Protein AF-A0A2W2LPY0-F1 (afdb_monomer_lite)

Secondary structure (DSSP, 8-state):
------------PPPP----PPPPPPPPPPPP-------------------S----TT-S-TTT---SHHHHHHHHHHHHHHHTS----GGGSPTT-HHHHHHHHHHHHHHHHHHHHHHHHHHS-TTSTT--TT--EE-TT-EESS---TT-EEESSEEE-TT-EE-SEEE-TT-EEES-EEE-TT-EE-SEEE-TT-EEES-EEE-TT-EE-SS-EE-TT-EEESSEEE-TT-EESPPBTSS-TT-SSPPTTEE--GGGSPPP-

Radius of gyration: 28.49 Å; chains: 1; bounding box: 104×45×64 Å

pLDDT: mean 78.15, std 23.44, range [29.95, 97.94]

Sequence (265 aa):
MGGSAGCVHSAGAPRAQGARRLPRRAVGTIPAGAGVHRQSQFETDADEDRGPGAQDPWAEGLADDAPTRVLRQTCIDVLCAYLRLPCTAEADLPAGGTEARHAYLALREVRHTVVRLIRDHLRLPSEHPHSWQGHDFYFTGATFDGGVFSGAVFSGGSVSFASARFSGRVPFNSARFSGSYVDFSSALIDGTVSFDHAEFSGSTVSFDRTKFSGDAVSFGGAEFGGGTVDLRRASGVAPSGLVPLSGPPLPTGLLLPPEWHPTAS

Structure (mmCIF, N/CA/C/O backbone):
data_AF-A0A2W2LPY0-F1
#
_entry.id   AF-A0A2W2LPY0-F1
#
loop_
_atom_site.group_PDB
_atom_site.id
_atom_site.type_symbol
_atom_site.label_atom_id
_atom_site.label_alt_id
_atom_site.label_comp_id
_atom_site.label_asym_id
_atom_site.label_entity_id
_atom_site.label_seq_id
_atom_site.pdbx_PDB_ins_code
_atom_site.Cartn_x
_atom_site.Cartn_y
_atom_site.Cartn_z
_atom_site.occupancy
_atom_site.B_iso_or_equiv
_atom_site.auth_seq_id
_atom_site.auth_comp_id
_atom_site.auth_asym_id
_atom_site.auth_atom_id
_atom_site.pdbx_PDB_model_num
ATOM 1 N N . MET A 1 1 ? -49.082 -17.117 -37.223 1.00 37.72 1 MET A N 1
ATOM 2 C CA . MET A 1 1 ? -49.141 -16.702 -38.643 1.00 37.72 1 MET A CA 1
ATOM 3 C C . MET A 1 1 ? -48.351 -15.403 -38.750 1.00 37.72 1 MET A C 1
ATOM 5 O O . MET A 1 1 ? -48.707 -14.486 -38.032 1.00 37.72 1 MET A O 1
ATOM 9 N N . GLY A 1 2 ? -47.117 -15.456 -39.273 1.00 35.72 2 GLY A N 1
ATOM 10 C CA . GLY A 1 2 ? -46.677 -14.706 -40.473 1.00 35.72 2 GLY A CA 1
ATOM 11 C C . GLY A 1 2 ? -46.502 -13.205 -40.178 1.00 35.72 2 GLY A C 1
ATOM 12 O O . GLY A 1 2 ? -47.465 -12.571 -39.791 1.00 35.72 2 GLY A O 1
ATOM 13 N N . GLY A 1 3 ? -45.340 -12.554 -40.244 1.00 35.91 3 GLY A N 1
ATOM 14 C CA . GLY A 1 3 ? -44.226 -12.670 -41.184 1.00 35.91 3 GLY A CA 1
ATOM 15 C C . GLY A 1 3 ? -44.140 -11.375 -42.019 1.00 35.91 3 GLY A C 1
ATOM 16 O O . GLY A 1 3 ? -45.152 -10.974 -42.581 1.00 35.91 3 GLY A O 1
ATOM 17 N N . SER A 1 4 ? -42.927 -10.805 -42.142 1.00 37.94 4 SER A N 1
ATOM 18 C CA . SER A 1 4 ? -42.482 -9.711 -43.051 1.00 37.94 4 SER A CA 1
ATOM 19 C C . SER A 1 4 ? -42.584 -8.266 -42.509 1.00 37.94 4 SER A C 1
ATOM 21 O O . SER A 1 4 ? -43.672 -7.796 -42.207 1.00 37.94 4 SER A O 1
ATOM 23 N N . ALA A 1 5 ? -41.454 -7.627 -42.155 1.00 40.81 5 ALA A N 1
ATOM 24 C CA . ALA A 1 5 ? -40.567 -6.756 -42.972 1.00 40.81 5 ALA A CA 1
ATOM 25 C C . ALA A 1 5 ? -41.065 -5.296 -42.992 1.00 40.81 5 ALA A C 1
ATOM 27 O O . ALA A 1 5 ? -42.249 -5.061 -43.153 1.00 40.81 5 ALA A O 1
ATOM 28 N N . GLY A 1 6 ? -40.281 -4.233 -42.842 1.00 33.31 6 GLY A N 1
ATOM 29 C CA . GLY A 1 6 ? -38.850 -3.976 -42.712 1.00 33.31 6 GLY A CA 1
ATOM 30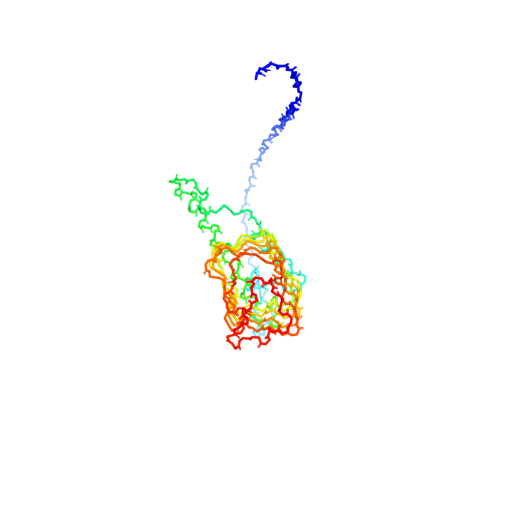 C C . GLY A 1 6 ? -38.691 -2.444 -42.742 1.00 33.31 6 GLY A C 1
ATOM 31 O O . GLY A 1 6 ? -39.588 -1.764 -43.227 1.00 33.31 6 GLY A O 1
ATOM 32 N N . CYS A 1 7 ? -37.597 -1.894 -42.213 1.00 35.59 7 CYS A N 1
ATOM 33 C CA . CYS A 1 7 ? -37.001 -0.645 -42.704 1.00 35.59 7 CYS A CA 1
ATOM 34 C C . CYS A 1 7 ? -35.662 -0.399 -42.002 1.00 35.59 7 CYS A C 1
ATOM 36 O O . CYS A 1 7 ? -35.579 -0.177 -40.798 1.00 35.59 7 CYS A O 1
ATOM 38 N N . VAL A 1 8 ? -34.617 -0.478 -42.815 1.00 38.50 8 VAL A N 1
ATOM 39 C CA . VAL A 1 8 ? -33.220 -0.160 -42.538 1.00 38.50 8 VAL A CA 1
ATOM 40 C C . VAL A 1 8 ? -33.018 1.355 -42.538 1.00 38.50 8 VAL A C 1
ATOM 42 O O . VAL A 1 8 ? -33.552 2.025 -43.413 1.00 38.50 8 VAL A O 1
ATOM 45 N N . HIS A 1 9 ? -32.204 1.888 -41.626 1.00 36.44 9 HIS A N 1
ATOM 46 C CA . HIS A 1 9 ? -31.456 3.128 -41.859 1.00 36.44 9 HIS A CA 1
ATOM 47 C C . HIS A 1 9 ? -30.051 2.987 -41.272 1.00 36.44 9 HIS A C 1
ATOM 49 O O . HIS A 1 9 ? -29.847 2.927 -40.063 1.00 36.44 9 HIS A O 1
ATOM 55 N N . SER A 1 10 ? -29.087 2.903 -42.185 1.00 38.28 10 SER A N 1
ATOM 56 C CA . SER A 1 10 ? -27.654 3.007 -41.952 1.00 38.28 10 SER A CA 1
ATOM 57 C C . SER A 1 10 ? -27.217 4.473 -41.951 1.00 38.28 10 SER A C 1
ATOM 59 O O . SER A 1 10 ? -27.524 5.191 -42.900 1.00 38.28 10 SER A O 1
ATOM 61 N N . ALA A 1 11 ? -26.427 4.884 -40.965 1.00 37.72 11 ALA A N 1
ATOM 62 C CA . ALA A 1 11 ? -25.472 5.997 -41.028 1.00 37.72 11 ALA A CA 1
ATOM 63 C C . ALA A 1 11 ? -24.641 5.920 -39.737 1.00 37.72 11 ALA A C 1
ATOM 65 O O . ALA A 1 11 ? -25.210 5.756 -38.669 1.00 37.72 11 ALA A O 1
ATOM 66 N N . GLY A 1 12 ? -23.319 5.984 -39.679 1.00 32.84 12 GLY A N 1
ATOM 67 C CA . GLY A 1 12 ? -22.256 6.247 -40.636 1.00 32.84 12 GLY A CA 1
ATOM 68 C C . GLY A 1 12 ? -21.034 6.552 -39.762 1.00 32.84 12 GLY A C 1
ATOM 69 O O . GLY A 1 12 ? -21.076 7.479 -38.959 1.00 32.84 12 GLY A O 1
ATOM 70 N N . ALA A 1 13 ? -19.985 5.731 -39.828 1.00 41.00 13 ALA A N 1
ATOM 71 C CA . ALA A 1 13 ? -18.772 5.929 -39.035 1.00 41.00 13 ALA A CA 1
ATOM 72 C C . ALA A 1 13 ? -17.952 7.117 -39.582 1.00 41.00 13 ALA A C 1
ATOM 74 O O . ALA A 1 13 ? -17.734 7.180 -40.798 1.00 41.00 13 ALA A O 1
ATOM 75 N N . PRO A 1 14 ? -17.452 8.044 -38.744 1.00 41.97 14 PRO A N 1
ATOM 76 C CA . PRO A 1 14 ? -16.565 9.093 -39.222 1.00 41.97 14 PRO A CA 1
ATOM 77 C C . PRO A 1 14 ? -15.140 8.564 -39.446 1.00 41.97 14 PRO A C 1
ATOM 79 O O . PRO A 1 14 ? -14.507 7.971 -38.575 1.00 41.97 14 PRO A O 1
ATOM 82 N N . ARG A 1 15 ? -14.657 8.803 -40.669 1.00 37.41 15 ARG A N 1
ATOM 83 C CA . ARG A 1 15 ? -13.314 8.514 -41.183 1.00 37.41 15 ARG A CA 1
ATOM 84 C C . ARG A 1 15 ? -12.222 9.265 -40.413 1.00 37.41 15 ARG A C 1
ATOM 86 O O . ARG A 1 15 ? -12.305 10.478 -40.237 1.00 37.41 15 ARG A O 1
ATOM 93 N N . ALA A 1 16 ? -11.149 8.544 -40.093 1.00 39.41 16 ALA A N 1
ATOM 94 C CA . ALA A 1 16 ? -9.870 9.085 -39.651 1.00 39.41 16 ALA A CA 1
ATOM 95 C C . ALA A 1 16 ? -9.240 9.979 -40.738 1.00 39.41 16 ALA A C 1
ATOM 97 O O . ALA A 1 16 ? -9.087 9.562 -41.888 1.00 39.41 16 ALA A O 1
ATOM 98 N N . GLN A 1 17 ? -8.861 11.204 -40.368 1.00 39.66 17 GLN A N 1
ATOM 99 C CA . GLN A 1 17 ? -8.135 12.138 -41.226 1.00 39.66 17 GLN A CA 1
ATOM 100 C C . GLN A 1 17 ? -6.686 12.301 -40.748 1.00 39.66 17 GLN A C 1
ATOM 102 O O . GLN A 1 17 ? -6.435 12.699 -39.617 1.00 39.66 17 GLN A O 1
ATOM 107 N N . GLY A 1 18 ? -5.749 12.062 -41.671 1.00 35.97 18 GLY A N 1
ATOM 108 C CA . GLY A 1 18 ? -4.576 12.919 -41.865 1.00 35.97 18 GLY A CA 1
ATOM 109 C C . GLY A 1 18 ? -3.379 12.747 -40.928 1.00 35.97 18 GLY A C 1
ATOM 110 O O . GLY A 1 18 ? -3.079 13.639 -40.141 1.00 35.97 18 GLY A O 1
ATOM 111 N N . ALA A 1 19 ? -2.585 11.691 -41.126 1.00 38.16 19 ALA A N 1
ATOM 112 C CA . ALA A 1 19 ? -1.194 11.667 -40.674 1.00 38.16 19 ALA A CA 1
ATOM 113 C C . ALA A 1 19 ? -0.368 12.710 -41.459 1.00 38.16 19 ALA A C 1
ATOM 115 O O . ALA A 1 19 ? -0.025 12.507 -42.628 1.00 38.16 19 ALA A O 1
ATOM 116 N N . ARG A 1 20 ? -0.050 13.847 -40.828 1.00 38.56 20 ARG A N 1
ATOM 117 C CA . ARG A 1 20 ? 0.898 14.836 -41.364 1.00 38.56 20 ARG A CA 1
ATOM 118 C C . ARG A 1 20 ? 2.330 14.348 -41.134 1.00 38.56 20 ARG A C 1
ATOM 120 O O . ARG A 1 20 ? 2.783 14.229 -40.001 1.00 38.56 20 ARG A O 1
ATOM 127 N N . ARG A 1 21 ? 3.042 14.076 -42.231 1.00 41.34 21 ARG A N 1
ATOM 128 C CA . ARG A 1 21 ? 4.485 13.794 -42.257 1.00 41.34 21 ARG A CA 1
ATOM 129 C C . ARG A 1 21 ? 5.273 15.032 -41.811 1.00 41.34 21 ARG A C 1
ATOM 131 O O . ARG A 1 21 ? 5.099 16.105 -42.383 1.00 41.34 21 ARG A O 1
ATOM 138 N N . LEU A 1 22 ? 6.158 14.864 -40.829 1.00 44.72 22 LEU A N 1
ATOM 139 C CA . LEU A 1 22 ? 7.153 15.865 -40.434 1.00 44.72 22 LEU A CA 1
ATOM 140 C C . LEU A 1 22 ? 8.326 15.872 -41.438 1.00 44.72 22 LEU A C 1
ATOM 142 O O . LEU A 1 22 ? 8.775 14.795 -41.844 1.00 44.72 22 LEU A O 1
ATOM 146 N N . PRO A 1 23 ? 8.855 17.041 -41.842 1.00 40.88 23 PRO A N 1
ATOM 147 C CA . PRO A 1 23 ? 10.049 17.110 -42.675 1.00 40.88 23 PRO A CA 1
ATOM 148 C C . PRO A 1 23 ? 11.320 16.822 -41.858 1.00 40.88 23 PRO A C 1
ATOM 150 O O . PRO A 1 23 ? 11.569 17.431 -40.819 1.00 40.88 23 PRO A O 1
ATOM 153 N N . ARG A 1 24 ? 12.147 15.901 -42.369 1.00 39.97 24 ARG A N 1
ATOM 154 C CA . ARG A 1 24 ? 13.515 15.635 -41.899 1.00 39.97 24 ARG A CA 1
ATOM 155 C C . ARG A 1 24 ? 14.375 16.887 -42.097 1.00 39.97 24 ARG A C 1
ATOM 157 O O . ARG A 1 24 ? 14.539 17.330 -43.232 1.00 39.97 24 ARG A O 1
ATOM 164 N N . ARG A 1 25 ? 14.946 17.432 -41.019 1.00 34.84 25 ARG A N 1
ATOM 165 C CA . ARG A 1 25 ? 16.002 18.454 -41.093 1.00 34.84 25 ARG A CA 1
ATOM 166 C C . ARG A 1 25 ? 17.379 17.820 -40.898 1.00 34.84 25 ARG A C 1
ATOM 168 O O . ARG A 1 25 ? 17.533 16.860 -40.152 1.00 34.84 25 ARG A O 1
ATOM 175 N N . ALA A 1 26 ? 18.319 18.350 -41.671 1.00 36.62 26 ALA A N 1
ATOM 176 C CA . ALA A 1 26 ? 19.632 17.816 -41.984 1.00 36.62 26 ALA A CA 1
ATOM 177 C C . ALA A 1 26 ? 20.583 17.701 -40.782 1.00 36.62 26 ALA A C 1
ATOM 179 O O . ALA A 1 26 ? 20.599 18.551 -39.895 1.00 36.62 26 ALA A O 1
ATOM 180 N N . VAL A 1 27 ? 21.409 16.654 -40.827 1.00 38.06 27 VAL A N 1
ATOM 181 C CA . VAL A 1 27 ? 22.596 16.452 -39.992 1.00 38.06 27 VAL A CA 1
ATOM 182 C C . VAL A 1 27 ? 23.637 17.502 -40.387 1.00 38.06 27 VAL A C 1
ATOM 184 O O . VAL A 1 27 ? 24.077 17.533 -41.535 1.00 38.06 27 VAL A O 1
ATOM 187 N N . GLY A 1 28 ? 23.99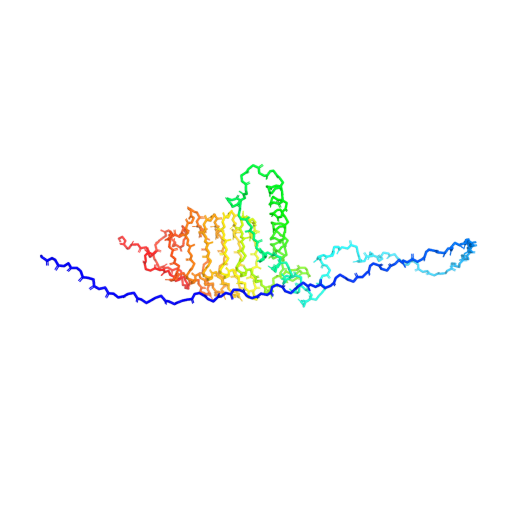0 18.387 -39.455 1.00 34.91 28 GLY A N 1
ATOM 188 C CA . GLY A 1 28 ? 25.082 19.344 -39.613 1.00 34.91 28 GLY A CA 1
ATOM 189 C C . GLY A 1 28 ? 26.420 18.696 -39.267 1.00 34.91 28 GLY A C 1
ATOM 190 O O . GLY A 1 28 ? 26.605 18.200 -38.159 1.00 34.91 28 GLY A O 1
ATOM 191 N N . THR A 1 29 ? 27.339 18.694 -40.226 1.00 37.00 29 THR A N 1
ATOM 192 C CA . THR A 1 29 ? 28.728 18.247 -40.085 1.00 37.00 29 THR A CA 1
ATOM 193 C C . THR A 1 29 ? 29.525 19.249 -39.239 1.00 37.00 29 THR A C 1
ATOM 195 O O . THR A 1 29 ? 29.566 20.431 -39.572 1.00 37.00 29 THR A O 1
ATOM 198 N N . ILE A 1 30 ? 30.175 18.784 -38.167 1.00 38.25 30 ILE A N 1
ATOM 199 C CA . ILE A 1 30 ? 31.134 19.565 -37.365 1.00 38.25 30 ILE A CA 1
ATOM 200 C C . ILE A 1 30 ? 32.533 19.398 -37.982 1.00 38.25 30 ILE A C 1
ATOM 202 O O . ILE A 1 30 ? 32.956 18.255 -38.168 1.00 38.25 30 ILE A O 1
ATOM 206 N N . PRO A 1 31 ? 33.276 20.474 -38.301 1.00 37.75 31 PRO A N 1
ATOM 207 C CA . PRO A 1 31 ? 34.659 20.346 -38.738 1.00 37.75 31 PRO A CA 1
ATOM 208 C C . PRO A 1 31 ? 35.603 20.150 -37.542 1.00 37.75 31 PRO A C 1
ATOM 210 O O . PRO A 1 31 ? 35.541 20.872 -36.548 1.00 37.75 31 PRO A O 1
ATOM 213 N N . ALA A 1 32 ? 36.493 19.167 -37.671 1.00 34.06 32 ALA A N 1
ATOM 214 C CA . ALA A 1 32 ? 37.620 18.922 -36.781 1.00 34.06 32 ALA A CA 1
ATOM 215 C C . ALA A 1 32 ? 38.801 19.836 -37.147 1.00 34.06 32 ALA A C 1
ATOM 217 O O . ALA A 1 32 ? 39.115 19.994 -38.328 1.00 34.06 32 ALA A O 1
ATOM 218 N N . GLY A 1 33 ? 39.493 20.381 -36.146 1.00 34.88 33 GLY A N 1
ATOM 219 C CA . GLY A 1 33 ? 40.736 21.121 -36.352 1.00 34.88 33 GLY A CA 1
ATOM 220 C C . GLY A 1 33 ? 41.547 21.296 -35.068 1.00 34.88 33 GLY A C 1
ATOM 221 O O . GLY A 1 33 ? 41.090 21.989 -34.172 1.00 34.88 33 GLY A O 1
ATOM 222 N N . ALA A 1 34 ? 42.728 20.655 -35.056 1.00 33.16 34 ALA A N 1
ATOM 223 C CA . ALA A 1 34 ? 43.996 20.985 -34.374 1.00 33.16 34 ALA A CA 1
ATOM 224 C C . ALA A 1 34 ? 43.944 21.381 -32.875 1.00 33.16 34 ALA A C 1
ATOM 226 O O . ALA A 1 34 ? 43.331 22.365 -32.503 1.00 33.16 34 ALA A O 1
ATOM 227 N N . GLY A 1 35 ? 44.582 20.695 -31.921 1.00 32.53 35 GLY A N 1
ATOM 228 C CA . GLY A 1 35 ? 45.929 20.124 -31.934 1.00 32.53 35 GLY A CA 1
ATOM 229 C C . GLY A 1 35 ? 46.959 21.186 -31.523 1.00 32.53 35 GLY A C 1
ATOM 230 O O . GLY A 1 35 ? 47.163 22.104 -32.305 1.00 32.53 35 GLY A O 1
ATOM 231 N N . VAL A 1 36 ? 47.587 21.041 -30.338 1.00 33.16 36 VAL A N 1
ATOM 232 C CA . VAL A 1 36 ? 49.029 21.273 -30.024 1.00 33.16 36 VAL A CA 1
ATOM 233 C C . VAL A 1 36 ? 49.281 21.514 -28.515 1.00 33.16 36 VAL A C 1
ATOM 235 O O . VAL A 1 36 ? 48.725 22.421 -27.913 1.00 33.16 36 VAL A O 1
ATOM 238 N N . HIS A 1 37 ? 50.148 20.647 -27.960 1.00 33.06 37 HIS A N 1
ATOM 239 C CA . HIS A 1 37 ? 51.154 20.795 -26.882 1.00 33.06 37 HIS A CA 1
ATOM 240 C C . HIS A 1 37 ? 50.849 21.657 -25.639 1.00 33.06 37 HIS A C 1
ATOM 242 O O . HIS A 1 37 ? 50.705 22.866 -25.711 1.00 33.06 37 HIS A O 1
ATOM 248 N N . ARG A 1 38 ? 50.754 21.048 -24.444 1.00 36.56 38 ARG A N 1
ATOM 249 C CA . ARG A 1 38 ? 51.863 20.715 -23.509 1.00 36.56 38 ARG A CA 1
ATOM 250 C C . ARG A 1 38 ? 52.727 21.929 -23.144 1.00 36.56 38 ARG A C 1
ATOM 252 O O . ARG A 1 38 ? 53.665 22.221 -23.874 1.00 36.56 38 ARG A O 1
ATOM 259 N N . GLN A 1 39 ? 52.553 22.436 -21.924 1.00 33.53 39 GLN A N 1
ATOM 260 C CA . GLN A 1 39 ? 53.671 22.654 -21.003 1.00 33.53 39 GLN A CA 1
ATOM 261 C C . GLN A 1 39 ? 53.194 22.665 -19.547 1.00 33.53 39 GLN A C 1
ATOM 263 O O . GLN A 1 39 ? 52.267 23.365 -19.164 1.00 33.53 39 GLN A O 1
ATOM 268 N N . SER A 1 40 ? 53.841 21.796 -18.780 1.00 36.62 40 SER A N 1
ATOM 269 C CA . SER A 1 40 ? 53.844 21.698 -17.332 1.00 36.62 40 SER A CA 1
ATOM 270 C C . SER A 1 40 ? 54.552 22.903 -16.721 1.00 36.62 40 SER A C 1
ATOM 272 O O . SER A 1 40 ? 55.717 23.137 -17.050 1.00 36.62 40 SER A O 1
ATOM 274 N N . GLN A 1 41 ? 53.913 23.576 -15.772 1.00 40.31 41 GLN A N 1
ATOM 275 C CA . GLN A 1 41 ? 54.613 24.338 -14.746 1.00 40.31 41 GLN A CA 1
ATOM 276 C C . GLN A 1 41 ? 54.146 23.828 -13.386 1.00 40.31 41 GLN A C 1
ATOM 278 O O . GLN A 1 41 ? 52.985 23.948 -13.008 1.00 40.31 41 GLN A O 1
ATOM 283 N N . PHE A 1 42 ? 55.079 23.138 -12.735 1.00 33.47 42 PHE A N 1
ATOM 284 C CA . PHE A 1 42 ? 55.108 22.919 -11.302 1.00 33.47 42 PHE A CA 1
ATOM 285 C C . PHE A 1 42 ? 55.408 24.268 -10.652 1.00 33.47 42 PHE A C 1
ATOM 287 O O . PHE A 1 42 ? 56.508 24.778 -10.843 1.00 33.47 42 PHE A O 1
ATOM 294 N N . GLU A 1 43 ? 54.478 24.791 -9.866 1.00 36.19 43 GLU A N 1
ATOM 295 C CA . GLU A 1 43 ? 54.785 25.721 -8.783 1.00 36.19 43 GLU A CA 1
ATOM 296 C C . GLU A 1 43 ? 54.122 25.165 -7.525 1.00 36.19 43 GLU A C 1
ATOM 298 O O . GLU A 1 43 ? 52.902 25.088 -7.386 1.00 36.19 43 GLU A O 1
ATOM 303 N N . THR A 1 44 ? 54.983 24.620 -6.674 1.00 39.12 44 THR A N 1
ATOM 304 C CA . THR A 1 44 ? 54.712 24.251 -5.294 1.00 39.12 44 THR A CA 1
ATOM 305 C C . THR A 1 44 ? 54.742 25.517 -4.459 1.00 39.12 44 THR A C 1
ATOM 307 O O . THR A 1 44 ? 55.834 26.000 -4.178 1.00 39.12 44 THR A O 1
ATOM 310 N N . ASP A 1 45 ? 53.578 25.978 -4.017 1.00 29.95 45 ASP A N 1
ATOM 311 C CA . ASP A 1 45 ? 53.477 26.820 -2.831 1.00 29.95 45 ASP A CA 1
ATOM 312 C C . ASP A 1 45 ? 52.735 26.031 -1.758 1.00 29.95 45 ASP A C 1
ATOM 314 O O . ASP A 1 45 ? 51.555 25.691 -1.866 1.00 29.95 45 ASP A O 1
ATOM 318 N N . ALA A 1 46 ? 53.516 25.648 -0.756 1.00 39.41 46 ALA A N 1
ATOM 319 C CA . ALA A 1 46 ? 53.027 25.217 0.528 1.00 39.41 46 ALA A CA 1
ATOM 320 C C . ALA A 1 46 ? 52.589 26.469 1.287 1.00 39.41 46 ALA A C 1
ATOM 322 O O . ALA A 1 46 ? 53.427 27.333 1.518 1.00 39.41 46 ALA A O 1
ATOM 323 N N . ASP A 1 47 ? 51.333 26.531 1.721 1.00 32.50 47 ASP A N 1
ATOM 324 C CA . ASP A 1 47 ? 51.081 26.978 3.084 1.00 32.50 47 ASP A CA 1
ATOM 325 C C . ASP A 1 47 ? 49.731 26.513 3.638 1.00 32.50 47 ASP A C 1
ATOM 327 O O . ASP A 1 47 ? 48.728 26.405 2.934 1.00 32.50 47 ASP A O 1
ATOM 331 N N . GLU A 1 48 ? 49.803 26.255 4.938 1.00 40.34 48 GLU A N 1
ATOM 332 C CA . GLU A 1 48 ? 48.752 26.326 5.949 1.00 40.34 48 GLU A CA 1
ATOM 333 C C . GLU A 1 48 ? 47.651 25.246 6.066 1.00 40.34 48 GLU A C 1
ATOM 335 O O . GLU A 1 48 ? 46.660 25.163 5.349 1.00 40.34 48 GLU A O 1
ATOM 340 N N . ASP A 1 49 ? 47.834 24.505 7.167 1.00 38.50 49 ASP A N 1
ATOM 341 C CA . ASP A 1 49 ? 46.826 24.197 8.184 1.00 38.50 49 ASP A CA 1
ATOM 342 C C . ASP A 1 49 ? 45.955 22.950 7.971 1.00 38.50 49 ASP A C 1
ATOM 344 O O . ASP A 1 49 ? 44.810 22.973 7.522 1.00 38.50 49 ASP A O 1
ATOM 348 N N . ARG A 1 50 ? 46.514 21.800 8.372 1.00 36.19 50 ARG A N 1
ATOM 349 C CA . ARG A 1 50 ? 45.803 20.520 8.449 1.00 36.19 50 ARG A CA 1
ATOM 350 C C . ARG A 1 50 ? 45.501 20.173 9.908 1.00 36.19 50 ARG A C 1
ATOM 352 O O . ARG A 1 50 ? 46.230 19.408 10.539 1.00 36.19 50 ARG A O 1
ATOM 359 N N . GLY A 1 51 ? 44.404 20.721 10.429 1.00 38.47 51 GLY A N 1
ATOM 360 C CA . GLY A 1 51 ? 43.739 20.196 11.625 1.00 38.47 51 GLY A CA 1
ATOM 361 C C . GLY A 1 51 ? 43.224 18.758 11.402 1.00 38.47 51 GLY A C 1
ATOM 362 O O . GLY A 1 51 ? 42.995 18.354 10.257 1.00 38.47 51 GLY A O 1
ATOM 363 N N . PRO A 1 52 ? 43.063 17.938 12.458 1.00 42.88 52 PRO A N 1
ATOM 364 C CA . PRO A 1 52 ? 42.709 16.535 12.298 1.00 42.88 52 PRO A CA 1
ATOM 365 C C . PRO A 1 52 ? 41.197 16.363 12.092 1.00 42.88 52 PRO A C 1
ATOM 367 O O . PRO A 1 52 ? 40.397 16.804 12.909 1.00 42.88 52 PRO A O 1
ATOM 370 N N . GLY A 1 53 ? 40.823 15.637 11.035 1.00 47.69 53 GLY A N 1
ATOM 371 C CA . GLY A 1 53 ? 39.564 14.890 10.978 1.00 47.69 53 GLY A CA 1
ATOM 372 C C . GLY A 1 53 ? 38.296 15.692 10.688 1.00 47.69 53 GLY A C 1
ATOM 373 O O . GLY A 1 53 ? 37.373 15.680 11.494 1.00 47.69 53 GLY A O 1
ATOM 374 N N . ALA A 1 54 ? 38.191 16.287 9.501 1.00 41.56 54 ALA A N 1
ATOM 375 C CA . ALA A 1 54 ? 36.886 16.465 8.871 1.00 41.56 54 ALA A CA 1
ATOM 376 C C . ALA A 1 54 ? 36.677 15.281 7.920 1.00 41.56 54 ALA A C 1
ATOM 378 O O . ALA A 1 54 ? 37.353 15.167 6.901 1.00 41.56 54 ALA A O 1
ATOM 379 N N . GLN A 1 55 ? 35.806 14.351 8.306 1.00 47.44 55 GLN A N 1
ATOM 380 C CA . GLN A 1 55 ? 35.264 13.358 7.385 1.00 47.44 55 GLN A CA 1
ATOM 381 C C . GLN A 1 55 ? 34.562 14.122 6.261 1.00 47.44 55 GLN A C 1
ATOM 383 O O . GLN A 1 55 ? 33.650 14.896 6.537 1.00 47.44 55 GLN A O 1
ATOM 388 N N . ASP A 1 56 ? 35.027 13.946 5.027 1.00 37.62 56 ASP A N 1
ATOM 389 C CA . ASP A 1 56 ? 34.404 14.487 3.822 1.00 37.62 56 ASP A CA 1
ATOM 390 C C . ASP A 1 56 ? 32.934 14.012 3.734 1.00 37.62 56 ASP A C 1
ATOM 392 O O . ASP A 1 56 ? 32.704 12.830 3.475 1.00 37.62 56 ASP A O 1
ATOM 396 N N . PRO A 1 57 ? 31.919 14.881 3.944 1.00 50.91 57 PRO A N 1
ATOM 397 C CA . PRO A 1 57 ? 30.516 14.456 4.056 1.00 50.91 57 PRO A CA 1
ATOM 398 C C . PRO A 1 57 ? 29.833 14.170 2.712 1.00 50.91 57 PRO A C 1
ATOM 400 O O . PRO A 1 57 ? 28.649 13.869 2.677 1.00 50.91 57 PRO A O 1
ATOM 403 N N . TRP A 1 58 ? 30.535 14.325 1.590 1.00 51.72 58 TRP A N 1
ATOM 404 C CA . TRP A 1 58 ? 29.944 14.319 0.246 1.00 51.72 58 TRP A CA 1
ATOM 405 C C . TRP A 1 58 ? 29.960 12.939 -0.433 1.00 51.72 58 TRP A C 1
ATOM 407 O O . TRP A 1 58 ? 29.686 12.838 -1.628 1.00 51.72 58 TRP A O 1
ATOM 417 N N . ALA A 1 59 ? 30.301 11.875 0.303 1.00 42.03 59 ALA A N 1
ATOM 418 C CA . ALA A 1 59 ? 30.507 10.532 -0.243 1.00 42.03 59 ALA A CA 1
ATOM 419 C C . ALA A 1 59 ? 29.373 9.520 0.039 1.00 42.03 59 ALA A C 1
ATOM 421 O O . ALA A 1 59 ? 29.561 8.332 -0.226 1.00 42.03 59 ALA A O 1
ATOM 422 N N . GLU A 1 60 ? 28.195 9.944 0.508 1.00 44.56 60 GLU A N 1
ATOM 423 C CA . GLU A 1 60 ? 27.071 9.034 0.781 1.00 44.56 60 GLU A CA 1
ATOM 424 C C . GLU A 1 60 ? 25.833 9.341 -0.074 1.00 44.56 60 GLU A C 1
ATOM 426 O O . GLU A 1 60 ? 24.948 10.086 0.306 1.00 44.56 60 GLU A O 1
ATOM 431 N N . GLY A 1 61 ? 25.748 8.661 -1.222 1.00 46.72 61 GLY A N 1
ATOM 432 C CA . GLY A 1 61 ? 24.475 8.180 -1.764 1.00 46.72 61 GLY A CA 1
ATOM 433 C C . GLY A 1 61 ? 23.502 9.228 -2.319 1.00 46.72 61 GLY A C 1
ATOM 434 O O . GLY A 1 61 ? 22.673 9.786 -1.614 1.00 46.72 61 GLY A O 1
ATOM 435 N N . LEU A 1 62 ? 23.430 9.312 -3.652 1.00 48.00 62 LEU A N 1
ATOM 436 C CA . LEU A 1 62 ? 22.468 10.112 -4.437 1.00 48.00 62 LEU A CA 1
ATOM 437 C C . LEU A 1 62 ? 20.963 9.755 -4.266 1.00 48.00 62 LEU A C 1
ATOM 439 O O . LEU A 1 62 ? 20.131 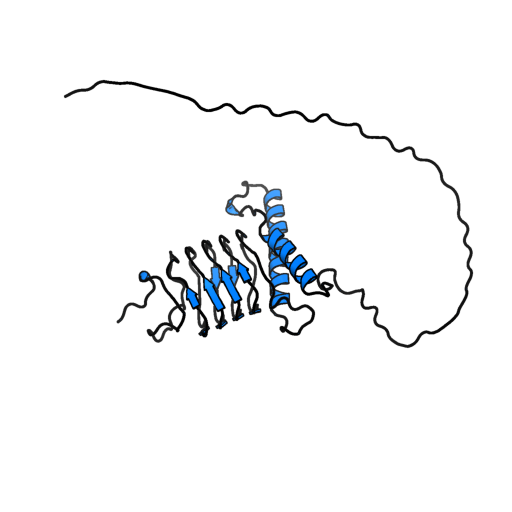10.179 -5.067 1.00 48.00 62 LEU A O 1
ATOM 443 N N . ALA A 1 63 ? 20.590 9.007 -3.227 1.00 48.03 63 ALA A N 1
ATOM 444 C CA . ALA A 1 63 ? 19.211 8.864 -2.749 1.00 48.03 63 ALA A CA 1
ATOM 445 C C . ALA A 1 63 ? 19.039 9.284 -1.271 1.00 48.03 63 ALA A C 1
ATOM 447 O O . ALA A 1 63 ? 17.929 9.640 -0.874 1.00 48.03 63 ALA A O 1
ATOM 448 N N . ASP A 1 64 ? 20.123 9.307 -0.489 1.00 57.12 64 ASP A N 1
ATOM 449 C CA . ASP A 1 64 ? 20.143 9.711 0.920 1.00 57.12 64 ASP A CA 1
ATOM 450 C C . ASP A 1 64 ? 20.329 11.231 1.084 1.00 57.12 64 ASP A C 1
ATOM 452 O O . ASP A 1 64 ? 19.805 11.819 2.035 1.00 57.12 64 ASP A O 1
ATOM 456 N N . ASP A 1 65 ? 20.935 11.898 0.099 1.00 61.81 65 ASP A N 1
ATOM 457 C CA . ASP A 1 65 ? 21.203 13.345 0.054 1.00 61.81 65 ASP A CA 1
ATOM 458 C C . ASP A 1 65 ? 19.970 14.229 -0.235 1.00 61.81 65 ASP A C 1
ATOM 460 O O . ASP A 1 65 ? 20.041 15.232 -0.949 1.00 61.81 65 ASP A O 1
ATOM 464 N N . ALA A 1 66 ? 18.803 13.897 0.314 1.00 67.56 66 ALA A N 1
ATOM 465 C CA . ALA A 1 66 ? 17.647 14.792 0.315 1.00 67.56 66 ALA A CA 1
ATOM 466 C C . ALA A 1 66 ? 17.598 15.568 1.652 1.00 67.56 66 ALA A C 1
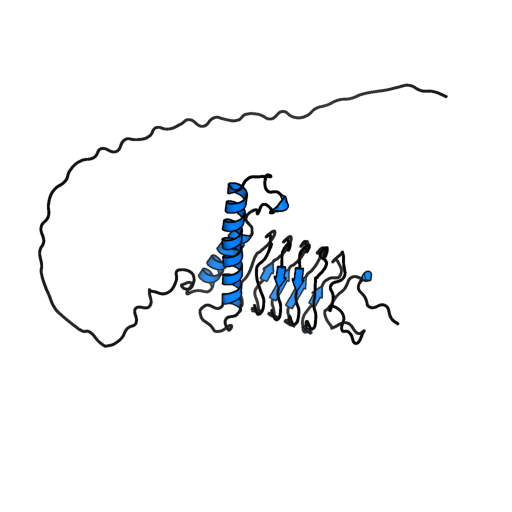ATOM 468 O O . ALA A 1 66 ? 16.890 15.160 2.583 1.00 67.56 66 ALA A O 1
ATOM 469 N N . PRO A 1 67 ? 18.327 16.699 1.794 1.00 73.00 67 PRO A N 1
ATOM 470 C CA . PRO A 1 67 ? 18.513 17.374 3.080 1.00 73.00 67 PRO A CA 1
ATOM 471 C C . PRO A 1 67 ? 17.244 18.059 3.589 1.00 73.00 67 PRO A C 1
ATOM 473 O O . PRO A 1 67 ? 17.134 18.361 4.774 1.00 73.00 67 PRO A O 1
ATOM 476 N N . THR A 1 68 ? 16.275 18.320 2.709 1.00 86.75 68 THR A N 1
ATOM 477 C CA . THR A 1 68 ? 15.045 19.031 3.063 1.00 86.75 68 THR A CA 1
ATOM 478 C C . THR A 1 68 ? 13.818 18.154 2.877 1.00 86.75 68 THR A C 1
ATOM 480 O O . THR A 1 68 ? 13.766 17.292 1.999 1.00 86.75 68 THR A O 1
ATOM 483 N N . ARG A 1 69 ? 12.774 18.441 3.662 1.00 89.94 69 ARG A N 1
ATOM 484 C CA . ARG A 1 69 ? 11.460 17.801 3.519 1.00 89.94 69 ARG A CA 1
ATOM 485 C C . ARG A 1 69 ? 10.913 17.934 2.089 1.00 89.94 69 ARG A C 1
ATOM 487 O O . ARG A 1 69 ? 10.357 16.986 1.556 1.00 89.94 69 ARG A O 1
ATOM 494 N N . VAL A 1 70 ? 11.100 19.087 1.443 1.00 91.75 70 VAL A N 1
ATOM 495 C CA . VAL A 1 70 ? 10.632 19.308 0.062 1.00 91.75 70 VAL A CA 1
ATOM 496 C C . VAL A 1 70 ? 11.367 18.398 -0.922 1.00 91.75 70 VAL A C 1
ATOM 498 O O . VAL A 1 70 ? 10.728 17.761 -1.751 1.00 91.75 70 VAL A O 1
ATOM 501 N N . LEU A 1 71 ? 12.693 18.284 -0.810 1.00 90.94 71 LEU A N 1
ATOM 502 C CA . LEU A 1 71 ? 13.472 17.402 -1.681 1.00 90.94 71 LEU A CA 1
ATOM 503 C C . LEU A 1 71 ? 13.121 15.926 -1.477 1.00 90.94 71 LEU A C 1
ATOM 505 O O . LEU A 1 71 ? 12.977 15.209 -2.462 1.00 90.94 71 LEU A O 1
ATOM 509 N N . ARG A 1 72 ? 12.889 15.491 -0.231 1.00 93.50 72 ARG A N 1
ATOM 510 C CA . ARG A 1 72 ? 12.423 14.122 0.052 1.00 93.50 72 ARG A CA 1
ATOM 511 C C . ARG A 1 72 ? 11.088 13.837 -0.610 1.00 93.50 72 ARG A C 1
ATOM 513 O O . ARG A 1 72 ? 10.958 12.810 -1.266 1.00 93.50 72 ARG A O 1
ATOM 520 N N . GLN A 1 73 ? 10.131 14.761 -0.501 1.00 96.25 73 GLN A N 1
ATOM 521 C CA . GLN A 1 73 ? 8.843 14.604 -1.173 1.00 96.25 73 GLN A CA 1
ATOM 522 C C . GLN A 1 73 ? 9.022 14.490 -2.691 1.00 96.25 73 GLN A C 1
ATOM 524 O O . GLN A 1 73 ? 8.462 13.584 -3.291 1.00 96.25 73 GLN A O 1
ATOM 529 N N . THR A 1 74 ? 9.881 15.312 -3.299 1.00 96.12 74 THR A N 1
ATOM 530 C CA . THR A 1 74 ? 10.187 15.211 -4.735 1.00 96.12 74 THR A CA 1
ATOM 531 C C . THR A 1 74 ? 10.768 13.844 -5.113 1.00 96.12 74 THR A C 1
ATOM 533 O O . THR A 1 74 ? 10.346 13.252 -6.107 1.00 96.12 74 THR A O 1
ATOM 536 N N . CYS A 1 75 ? 11.715 13.310 -4.334 1.00 95.56 75 CYS A N 1
ATOM 537 C CA . CYS A 1 75 ? 12.262 11.969 -4.557 1.00 95.56 75 CYS A CA 1
ATOM 538 C C . CYS A 1 75 ? 11.164 10.898 -4.465 1.00 95.56 75 CYS A C 1
ATOM 540 O O . CYS A 1 75 ? 11.053 10.049 -5.351 1.00 95.56 75 CYS A O 1
ATOM 542 N N . ILE A 1 76 ? 10.320 10.976 -3.434 1.00 97.12 76 ILE A N 1
ATOM 543 C CA . ILE A 1 76 ? 9.179 10.075 -3.237 1.00 97.12 76 ILE A CA 1
ATOM 544 C C . ILE A 1 76 ? 8.221 10.152 -4.428 1.00 97.12 76 ILE A C 1
ATOM 546 O O . ILE A 1 76 ? 7.833 9.112 -4.963 1.00 97.12 76 ILE A O 1
ATOM 550 N N . ASP A 1 77 ? 7.892 11.353 -4.898 1.00 97.75 77 ASP A N 1
ATOM 551 C CA . ASP A 1 77 ? 6.974 11.576 -6.015 1.00 97.75 77 ASP A CA 1
ATOM 552 C C . ASP A 1 77 ? 7.500 10.954 -7.313 1.00 97.75 77 ASP A C 1
ATOM 554 O O . ASP A 1 77 ? 6.739 10.315 -8.046 1.00 97.75 77 ASP A O 1
ATOM 558 N N . VAL A 1 78 ? 8.805 11.078 -7.586 1.00 97.81 78 VAL A N 1
ATOM 559 C CA . VAL A 1 78 ? 9.458 10.464 -8.755 1.00 97.81 78 VAL A CA 1
ATOM 560 C C . VAL A 1 78 ? 9.410 8.938 -8.674 1.00 97.81 78 VAL A C 1
ATOM 562 O O . VAL A 1 78 ? 9.048 8.279 -9.652 1.00 97.81 78 VAL A O 1
ATOM 565 N N . LEU A 1 79 ? 9.720 8.361 -7.513 1.00 97.69 79 LEU A N 1
ATOM 566 C CA . LEU A 1 79 ? 9.679 6.911 -7.308 1.00 97.69 79 LEU A CA 1
ATOM 567 C C . LEU A 1 79 ? 8.250 6.361 -7.399 1.00 97.69 79 LEU A C 1
ATOM 569 O O . LEU A 1 79 ? 8.012 5.334 -8.040 1.00 97.69 79 LEU A O 1
ATOM 573 N N . CYS A 1 80 ? 7.278 7.071 -6.830 1.00 97.94 80 CYS A N 1
ATOM 574 C CA . CYS A 1 80 ? 5.863 6.742 -6.953 1.00 97.94 80 CYS A CA 1
ATOM 575 C C . CYS A 1 80 ? 5.395 6.847 -8.411 1.00 97.94 80 CYS A C 1
ATOM 577 O O . CYS A 1 80 ? 4.701 5.960 -8.904 1.00 97.94 80 CYS A O 1
ATOM 579 N N . ALA A 1 81 ? 5.805 7.889 -9.141 1.00 97.88 81 ALA A N 1
ATOM 580 C CA . ALA A 1 81 ? 5.505 8.038 -10.564 1.00 97.88 81 ALA A CA 1
ATOM 581 C C . ALA A 1 81 ? 6.079 6.889 -11.400 1.00 97.88 81 ALA A C 1
ATOM 583 O O . ALA A 1 81 ? 5.376 6.354 -12.257 1.00 97.88 81 ALA A O 1
ATOM 584 N N . TYR A 1 82 ? 7.307 6.458 -11.110 1.00 97.00 82 TYR A N 1
ATOM 585 C CA . TYR A 1 82 ? 7.909 5.287 -11.742 1.00 97.00 82 TYR A CA 1
ATOM 586 C C . TYR A 1 82 ? 7.090 4.011 -11.489 1.00 97.00 82 TYR A C 1
ATOM 588 O O . TYR A 1 82 ? 6.800 3.257 -12.421 1.00 97.00 82 TYR A O 1
ATOM 596 N N . LEU A 1 83 ? 6.639 3.785 -10.250 1.00 96.38 83 LEU A N 1
ATOM 597 C CA . LEU A 1 83 ? 5.792 2.635 -9.911 1.00 96.38 83 LEU A CA 1
ATOM 598 C C . LEU A 1 83 ? 4.414 2.675 -10.593 1.00 96.38 83 LEU A C 1
ATOM 600 O O . LEU A 1 83 ? 3.832 1.616 -10.837 1.00 96.38 83 LEU A O 1
ATOM 604 N N . ARG A 1 84 ? 3.912 3.855 -10.961 1.00 95.88 84 ARG A N 1
ATOM 605 C CA . ARG A 1 84 ? 2.652 4.022 -11.704 1.00 95.88 84 ARG A CA 1
ATOM 606 C C . ARG A 1 84 ? 2.778 3.793 -13.212 1.00 95.88 84 ARG A C 1
ATOM 608 O O . ARG A 1 84 ? 1.753 3.751 -13.889 1.00 95.88 84 ARG A O 1
ATOM 615 N N . LEU A 1 85 ? 3.989 3.646 -13.755 1.00 94.69 85 LEU A N 1
ATOM 616 C CA . LEU A 1 85 ? 4.151 3.328 -15.175 1.00 94.69 85 LEU A CA 1
ATOM 617 C C . LEU A 1 85 ? 3.485 1.981 -15.516 1.00 94.69 85 LEU A C 1
ATOM 619 O O . LEU A 1 85 ? 3.548 1.057 -14.695 1.00 94.69 85 LEU A O 1
ATOM 623 N N . PRO A 1 86 ? 2.875 1.852 -16.716 1.00 88.00 86 PRO A N 1
ATOM 624 C CA . PRO A 1 86 ? 2.237 0.614 -17.146 1.00 88.00 86 PRO A CA 1
ATOM 625 C C . PRO A 1 86 ? 3.177 -0.585 -17.018 1.00 88.00 86 PRO A C 1
ATOM 627 O O . PRO A 1 86 ? 4.326 -0.537 -17.457 1.00 88.00 86 PRO A O 1
ATOM 630 N N . CYS A 1 87 ? 2.669 -1.667 -16.436 1.00 79.75 87 CYS A N 1
ATOM 631 C CA . CYS A 1 87 ? 3.389 -2.922 -16.279 1.00 79.75 87 CYS A CA 1
ATOM 632 C C . CYS A 1 87 ? 2.609 -4.013 -17.014 1.00 79.75 87 CYS A C 1
ATOM 634 O O . CYS A 1 87 ? 1.457 -4.280 -16.675 1.00 79.75 87 CYS A O 1
ATOM 636 N N . THR A 1 88 ? 3.214 -4.624 -18.029 1.00 83.25 88 THR A N 1
ATOM 637 C CA . THR A 1 88 ? 2.669 -5.835 -18.654 1.00 83.25 88 THR A CA 1
ATOM 638 C C . THR A 1 88 ? 2.753 -6.979 -17.658 1.00 83.25 88 THR A C 1
ATOM 640 O O . THR A 1 88 ? 3.843 -7.270 -17.157 1.00 83.25 88 THR A O 1
ATOM 643 N N . ALA A 1 89 ? 1.624 -7.625 -17.369 1.00 82.25 89 ALA A N 1
ATOM 644 C CA . ALA A 1 89 ? 1.633 -8.809 -16.529 1.00 82.25 89 ALA A CA 1
ATOM 645 C C . ALA A 1 89 ? 2.394 -9.939 -17.232 1.00 82.25 89 ALA A C 1
ATOM 647 O O . ALA A 1 89 ? 2.404 -10.029 -18.459 1.00 82.25 89 ALA A O 1
ATOM 648 N N . GLU A 1 90 ? 2.995 -10.836 -16.451 1.00 82.88 90 GLU A N 1
ATOM 649 C CA . GLU A 1 90 ? 3.670 -12.018 -16.993 1.00 82.88 90 GLU A CA 1
ATOM 650 C C . GLU A 1 90 ? 2.754 -12.843 -17.909 1.00 82.88 90 GLU A C 1
ATOM 652 O O . GLU A 1 90 ? 3.195 -13.315 -18.953 1.00 82.88 90 GLU A O 1
ATOM 657 N N . ALA A 1 91 ? 1.475 -12.965 -17.542 1.00 83.00 91 ALA A N 1
ATOM 658 C CA . ALA A 1 91 ? 0.469 -13.695 -18.309 1.00 83.00 91 ALA A CA 1
ATOM 659 C C . ALA A 1 91 ? 0.184 -13.087 -19.697 1.00 83.00 91 ALA A C 1
ATOM 661 O O . ALA A 1 91 ? -0.290 -13.797 -20.579 1.00 83.00 91 ALA A O 1
ATOM 662 N N . ASP A 1 92 ? 0.497 -11.803 -19.894 1.00 86.50 92 ASP A N 1
ATOM 663 C CA . ASP A 1 92 ? 0.265 -11.075 -21.146 1.00 86.50 92 ASP A CA 1
ATOM 664 C C . ASP A 1 92 ? 1.510 -11.059 -22.057 1.00 86.50 92 ASP A C 1
ATOM 666 O O . ASP A 1 92 ? 1.496 -10.447 -23.129 1.00 86.50 92 ASP A O 1
ATOM 670 N N . LEU A 1 93 ? 2.612 -11.703 -21.647 1.00 85.88 93 LEU A N 1
ATOM 671 C CA . LEU A 1 93 ? 3.832 -11.765 -22.449 1.00 85.88 93 LEU A CA 1
ATOM 672 C C . LEU A 1 93 ? 3.653 -12.684 -23.672 1.00 85.88 93 LEU A C 1
ATOM 674 O O . LEU A 1 93 ? 3.031 -13.744 -23.575 1.00 85.88 93 LEU A O 1
ATOM 678 N N . PRO A 1 94 ? 4.245 -12.335 -24.831 1.00 85.06 94 PRO A N 1
ATOM 679 C CA . PRO A 1 94 ? 4.189 -13.182 -26.016 1.00 85.06 94 PRO A CA 1
ATOM 680 C C . PRO A 1 94 ? 4.865 -14.538 -25.763 1.00 85.06 94 PRO A C 1
ATOM 682 O O . PRO A 1 94 ? 5.983 -14.613 -25.245 1.00 85.06 94 PRO A O 1
ATOM 685 N N . ALA A 1 95 ? 4.193 -15.619 -26.168 1.00 79.00 95 ALA A N 1
ATOM 686 C CA . ALA A 1 95 ? 4.695 -16.979 -26.005 1.00 79.00 95 ALA A CA 1
ATOM 687 C C . ALA A 1 95 ? 6.052 -17.170 -26.713 1.00 79.00 95 ALA A C 1
ATOM 689 O O . ALA A 1 95 ? 6.221 -16.792 -27.871 1.00 79.00 95 ALA A O 1
ATOM 690 N N . GLY A 1 96 ? 7.021 -17.771 -26.014 1.00 71.69 96 GLY A N 1
ATOM 691 C CA . GLY A 1 96 ? 8.338 -18.116 -26.569 1.00 71.69 96 GLY A CA 1
ATOM 692 C C . GLY A 1 96 ? 9.353 -16.967 -26.665 1.00 71.69 96 GLY A C 1
ATOM 693 O O . GLY A 1 96 ? 10.465 -17.191 -27.136 1.00 71.69 96 GLY A O 1
ATOM 694 N N . GLY A 1 97 ? 9.022 -15.754 -26.209 1.00 80.19 97 GLY A N 1
ATOM 695 C CA . GLY A 1 97 ? 9.932 -14.605 -26.246 1.00 80.19 97 GLY A CA 1
ATOM 696 C C . GLY A 1 97 ? 10.864 -14.526 -25.034 1.00 80.19 97 GLY A C 1
ATOM 697 O O . GLY A 1 97 ? 10.556 -13.817 -24.077 1.00 80.19 97 GLY A O 1
ATOM 698 N N . THR A 1 98 ? 12.025 -15.191 -25.074 1.00 84.75 98 THR A N 1
ATOM 699 C CA . THR A 1 98 ? 13.051 -15.098 -24.011 1.00 84.75 98 THR A CA 1
ATOM 700 C C . THR A 1 98 ? 13.450 -13.642 -23.726 1.00 84.75 98 THR A C 1
ATOM 702 O O . THR A 1 98 ? 13.575 -13.255 -22.569 1.00 84.75 98 THR A O 1
ATOM 705 N N . GLU A 1 99 ? 13.570 -12.803 -24.759 1.00 87.31 99 GLU A N 1
ATOM 706 C CA . GLU A 1 99 ? 13.905 -11.379 -24.615 1.00 87.31 99 GLU A CA 1
ATOM 707 C C . GLU A 1 99 ? 12.815 -10.584 -23.878 1.00 87.31 99 GLU A C 1
ATOM 709 O O . GLU A 1 99 ? 13.114 -9.872 -22.921 1.00 87.31 99 GLU A O 1
ATOM 714 N N . ALA A 1 100 ? 11.543 -10.759 -24.255 1.00 86.88 100 ALA A N 1
ATOM 715 C CA . ALA A 1 100 ? 10.416 -10.105 -23.585 1.00 86.88 100 ALA A CA 1
ATOM 716 C C . ALA A 1 100 ? 10.307 -10.539 -22.115 1.00 86.88 100 ALA A C 1
ATOM 718 O O . ALA A 1 100 ? 10.068 -9.718 -21.229 1.00 86.88 100 ALA A O 1
ATOM 719 N N . ARG A 1 101 ? 10.551 -11.827 -21.844 1.00 88.50 101 ARG A N 1
ATOM 720 C CA . ARG A 1 101 ? 10.604 -12.369 -20.485 1.00 88.50 101 ARG A CA 1
ATOM 721 C C . ARG A 1 101 ? 11.753 -11.771 -19.674 1.00 88.50 101 ARG A C 1
ATOM 723 O O . ARG A 1 101 ? 11.534 -11.390 -18.528 1.00 88.50 101 ARG A O 1
ATOM 730 N N . HIS A 1 102 ? 12.949 -11.657 -20.249 1.00 89.62 102 HIS A N 1
ATOM 731 C CA . HIS A 1 102 ? 14.096 -11.031 -19.585 1.00 89.62 102 HIS A CA 1
ATOM 732 C C . HIS A 1 102 ? 13.850 -9.548 -19.291 1.00 89.62 102 HIS A C 1
ATOM 734 O O . HIS A 1 102 ? 14.111 -9.105 -18.176 1.00 89.62 102 HIS A O 1
ATOM 740 N N . ALA A 1 103 ? 13.293 -8.797 -20.245 1.00 89.00 103 ALA A N 1
ATOM 741 C CA . ALA A 1 103 ? 12.944 -7.392 -20.047 1.00 89.00 103 ALA A CA 1
ATOM 742 C C . ALA A 1 103 ? 11.898 -7.212 -18.934 1.00 89.00 103 ALA A C 1
ATOM 744 O O . ALA A 1 103 ? 12.053 -6.339 -18.079 1.00 89.00 103 ALA A O 1
ATOM 745 N N . TYR A 1 104 ? 10.874 -8.073 -18.900 1.00 89.94 104 TYR A N 1
ATOM 746 C CA . TYR A 1 104 ? 9.896 -8.108 -17.812 1.00 89.94 104 TYR A CA 1
ATOM 747 C C . TYR A 1 104 ? 10.564 -8.352 -16.453 1.00 89.94 104 TYR A C 1
ATOM 749 O O . TYR A 1 104 ? 10.326 -7.592 -15.517 1.00 89.94 104 TYR A O 1
ATOM 757 N N . LEU A 1 105 ? 11.423 -9.372 -16.343 1.00 91.19 105 LEU A N 1
ATOM 758 C CA . LEU A 1 105 ? 12.099 -9.709 -15.086 1.00 91.19 105 LEU A CA 1
ATOM 759 C C . LEU A 1 105 ? 13.019 -8.576 -14.613 1.00 91.19 105 LEU A C 1
ATOM 761 O O . LEU A 1 105 ? 12.950 -8.195 -13.448 1.00 91.19 105 LEU A O 1
ATOM 765 N N . ALA A 1 106 ? 13.802 -7.983 -15.515 1.00 91.50 106 ALA A N 1
ATOM 766 C CA . ALA A 1 106 ? 14.676 -6.860 -15.189 1.00 91.50 106 ALA A CA 1
ATOM 767 C C . ALA A 1 106 ? 13.876 -5.643 -14.695 1.00 91.50 106 ALA A C 1
ATOM 769 O O . ALA A 1 106 ? 14.193 -5.061 -13.658 1.00 91.50 106 ALA A O 1
ATOM 770 N N . LEU A 1 107 ? 12.791 -5.276 -15.389 1.00 91.69 107 LEU A N 1
ATOM 771 C CA . LEU A 1 107 ? 11.934 -4.170 -14.958 1.00 91.69 107 LEU A CA 1
ATOM 772 C C . LEU A 1 107 ? 11.271 -4.465 -13.606 1.00 91.69 107 LEU A C 1
ATOM 774 O O . LEU A 1 107 ? 11.194 -3.591 -12.739 1.00 91.69 107 LEU A O 1
ATOM 778 N N . ARG A 1 108 ? 10.813 -5.702 -13.409 1.00 92.44 108 ARG A N 1
ATOM 779 C CA . ARG A 1 108 ? 10.219 -6.160 -12.154 1.00 92.44 108 ARG A CA 1
ATOM 780 C C . ARG A 1 108 ? 11.199 -6.041 -10.989 1.00 92.44 108 ARG A C 1
ATOM 782 O O . ARG A 1 108 ? 10.819 -5.535 -9.935 1.00 92.44 108 ARG A O 1
ATOM 789 N N . GLU A 1 109 ? 12.459 -6.422 -11.179 1.00 93.75 109 GLU A N 1
ATOM 790 C CA . GLU A 1 109 ? 13.508 -6.263 -10.164 1.00 93.75 109 GLU A CA 1
ATOM 791 C C . GLU A 1 109 ? 13.737 -4.797 -9.784 1.00 93.75 109 GLU A C 1
ATOM 793 O O . GLU A 1 109 ? 13.834 -4.475 -8.594 1.00 93.75 109 GLU A O 1
ATOM 798 N N . VAL A 1 110 ? 13.760 -3.884 -10.760 1.00 94.88 110 VAL A N 1
ATOM 799 C CA . VAL A 1 110 ? 13.892 -2.445 -10.482 1.00 94.88 110 VAL A CA 1
ATOM 800 C C . VAL A 1 110 ? 12.688 -1.941 -9.685 1.00 94.88 110 VAL A C 1
ATOM 802 O O . VAL A 1 110 ? 12.862 -1.305 -8.646 1.00 94.88 110 VAL A O 1
ATOM 805 N N . ARG A 1 111 ? 11.462 -2.287 -10.094 1.00 95.38 111 ARG A N 1
ATOM 806 C CA . ARG A 1 111 ? 10.235 -1.906 -9.369 1.00 95.38 111 ARG A CA 1
ATOM 807 C C . ARG A 1 111 ? 10.235 -2.422 -7.932 1.00 95.38 111 ARG A C 1
ATOM 809 O O . ARG A 1 111 ? 9.914 -1.678 -7.009 1.00 95.38 111 ARG A O 1
ATOM 816 N N . HIS A 1 112 ? 10.646 -3.669 -7.716 1.00 94.88 112 HIS A N 1
ATOM 817 C CA . HIS A 1 112 ? 10.745 -4.250 -6.372 1.00 94.88 112 HIS A CA 1
ATOM 818 C C . HIS A 1 112 ? 11.838 -3.577 -5.544 1.00 94.88 112 HIS A C 1
ATOM 820 O O . HIS A 1 112 ? 11.696 -3.435 -4.332 1.00 94.88 112 HIS A O 1
ATOM 826 N N . THR A 1 113 ? 12.918 -3.126 -6.178 1.00 95.62 113 THR A N 1
ATOM 827 C CA . THR A 1 113 ? 13.965 -2.328 -5.528 1.00 95.62 113 THR A CA 1
ATOM 828 C C . THR A 1 113 ? 13.432 -0.981 -5.060 1.00 95.62 113 THR A C 1
ATOM 830 O O . THR A 1 113 ? 13.660 -0.627 -3.909 1.00 95.62 113 THR A O 1
ATOM 833 N N . VAL A 1 114 ? 12.642 -0.290 -5.883 1.00 96.44 114 VAL A N 1
ATOM 834 C CA . VAL A 1 114 ? 11.988 0.966 -5.486 1.00 96.44 114 VAL A CA 1
ATOM 835 C C . VAL A 1 114 ? 11.059 0.757 -4.285 1.00 96.44 114 VAL A C 1
ATOM 837 O O . VAL A 1 114 ? 11.130 1.513 -3.319 1.00 96.44 114 VAL A O 1
ATOM 840 N N . VAL A 1 115 ? 10.236 -0.299 -4.294 1.00 96.31 115 VAL A N 1
ATOM 841 C CA . VAL A 1 115 ? 9.363 -0.633 -3.152 1.00 96.31 115 VAL A CA 1
ATOM 842 C C . VAL A 1 115 ? 10.175 -0.921 -1.884 1.00 96.31 115 VAL A C 1
ATOM 844 O O . VAL A 1 115 ? 9.817 -0.447 -0.808 1.00 96.31 115 VAL A O 1
ATOM 847 N N . ARG A 1 116 ? 11.283 -1.667 -1.998 1.00 96.19 116 ARG A N 1
ATOM 848 C CA . ARG A 1 116 ? 12.179 -1.947 -0.863 1.00 96.19 116 ARG A CA 1
ATOM 849 C C . ARG A 1 116 ? 12.806 -0.675 -0.299 1.00 96.19 116 ARG A C 1
ATOM 851 O O . ARG A 1 116 ? 12.810 -0.523 0.914 1.00 96.19 116 ARG A O 1
ATOM 858 N N . LEU A 1 117 ? 13.266 0.230 -1.160 1.00 96.44 117 LEU A N 1
ATOM 859 C CA . LEU A 1 117 ? 13.850 1.504 -0.748 1.00 96.44 117 LEU A CA 1
ATOM 860 C C . LEU A 1 117 ? 12.828 2.349 0.022 1.00 96.44 117 LEU A C 1
ATOM 862 O O . LEU A 1 117 ? 13.107 2.772 1.140 1.00 96.44 117 LEU A O 1
ATOM 866 N N . ILE A 1 118 ? 11.610 2.497 -0.513 1.00 96.69 118 ILE A N 1
ATOM 867 C CA . ILE A 1 118 ? 10.509 3.181 0.186 1.00 96.69 118 ILE A CA 1
ATOM 868 C C . ILE A 1 118 ? 10.265 2.549 1.564 1.00 96.69 118 ILE A C 1
ATOM 870 O O . ILE A 1 118 ? 10.205 3.259 2.567 1.00 96.69 118 ILE A O 1
ATOM 874 N N . ARG A 1 119 ? 10.152 1.215 1.634 1.00 97.12 119 ARG A N 1
ATOM 875 C CA . ARG A 1 119 ? 9.977 0.493 2.904 1.00 97.12 119 ARG A CA 1
ATOM 876 C C . ARG A 1 119 ? 11.110 0.804 3.878 1.00 97.12 119 ARG A C 1
ATOM 878 O O . ARG A 1 119 ? 10.833 1.039 5.048 1.00 97.12 119 ARG A O 1
ATOM 885 N N . ASP A 1 120 ? 12.358 0.761 3.433 1.00 97.00 120 ASP A N 1
ATOM 886 C CA . ASP A 1 120 ? 13.510 0.928 4.319 1.00 97.00 120 ASP A CA 1
ATOM 887 C C . ASP A 1 120 ? 13.545 2.335 4.928 1.00 97.00 120 ASP A C 1
ATOM 889 O O . ASP A 1 120 ? 13.702 2.449 6.143 1.00 97.00 120 ASP A O 1
ATOM 893 N N . HIS A 1 121 ? 13.229 3.380 4.157 1.00 96.38 121 HIS A N 1
ATOM 894 C CA . HIS A 1 121 ? 13.073 4.732 4.708 1.00 96.38 121 HIS A CA 1
ATOM 895 C C . HIS A 1 121 ? 11.876 4.880 5.660 1.00 96.38 121 HIS A C 1
ATOM 897 O O . HIS A 1 121 ? 11.950 5.643 6.624 1.00 96.38 121 HIS A O 1
ATOM 903 N N . LEU A 1 122 ? 10.783 4.146 5.431 1.00 96.88 122 LEU A N 1
ATOM 904 C CA . LEU A 1 122 ? 9.613 4.121 6.323 1.00 96.88 122 LEU A CA 1
ATOM 905 C C . LEU A 1 122 ? 9.841 3.316 7.610 1.00 96.88 122 LEU A C 1
ATOM 907 O O . LEU A 1 122 ? 9.033 3.401 8.533 1.00 96.88 122 LEU A O 1
ATOM 911 N N . ARG A 1 123 ? 10.907 2.512 7.685 1.00 97.12 123 ARG A N 1
ATOM 912 C CA . ARG A 1 123 ? 11.294 1.762 8.893 1.00 97.12 123 ARG A CA 1
ATOM 913 C C . ARG A 1 123 ? 12.231 2.547 9.804 1.00 97.12 123 ARG A C 1
ATOM 915 O O . ARG A 1 123 ? 12.420 2.152 10.953 1.00 97.12 123 ARG A O 1
ATOM 922 N N . LEU A 1 124 ? 12.820 3.631 9.305 1.00 96.19 124 LEU A N 1
ATOM 923 C CA . LEU A 1 124 ? 13.655 4.514 10.109 1.00 96.19 124 LEU A CA 1
ATOM 924 C C . LEU A 1 124 ? 12.791 5.260 11.139 1.00 96.19 124 LEU A C 1
ATOM 926 O O . LEU A 1 124 ? 11.668 5.647 10.800 1.00 96.19 124 LEU A O 1
ATOM 930 N N . PRO A 1 125 ? 13.294 5.503 12.366 1.00 95.75 125 PRO A N 1
ATOM 931 C CA . PRO A 1 125 ? 12.608 6.332 13.360 1.00 95.75 125 PRO A CA 1
ATOM 932 C C . PRO A 1 125 ? 12.217 7.703 12.799 1.00 95.75 125 PRO A C 1
ATOM 934 O O . PRO A 1 125 ? 12.890 8.219 11.909 1.00 95.75 125 PRO A O 1
ATOM 937 N N . SER A 1 126 ? 11.142 8.309 13.304 1.00 93.56 126 SER A N 1
ATOM 938 C CA . SER A 1 126 ? 10.604 9.579 12.782 1.00 93.56 126 SER A CA 1
ATOM 939 C C . SER A 1 126 ? 11.600 10.747 12.816 1.00 93.56 126 SER A C 1
ATOM 941 O O . SER A 1 126 ? 11.560 11.635 11.971 1.00 93.56 126 SER A O 1
ATOM 943 N N . GLU A 1 127 ? 12.505 10.731 13.786 1.00 92.19 127 GLU A N 1
ATOM 944 C CA . GLU A 1 127 ? 13.551 11.718 14.029 1.00 92.19 127 GLU A CA 1
ATOM 945 C C . GLU A 1 127 ? 14.810 11.479 13.187 1.00 92.19 127 GLU A C 1
ATOM 947 O O . GLU A 1 127 ? 15.696 12.334 13.140 1.00 92.19 127 GLU A O 1
ATOM 952 N N . HIS A 1 128 ? 14.908 10.326 12.519 1.00 92.88 128 HIS A N 1
ATOM 953 C CA . HIS A 1 128 ? 16.064 9.997 11.700 1.00 92.88 128 HIS A CA 1
ATOM 954 C C . HIS A 1 128 ? 16.121 10.921 10.472 1.00 92.88 128 HIS A C 1
ATOM 956 O O . HIS A 1 128 ? 15.107 11.087 9.786 1.00 92.88 128 HIS A O 1
ATOM 962 N N . PRO A 1 129 ? 17.295 11.480 10.120 1.00 89.06 129 PRO A N 1
ATOM 963 C CA . PRO A 1 129 ? 17.414 12.450 9.031 1.00 89.06 129 PRO A CA 1
ATOM 964 C C . PRO A 1 129 ? 16.944 11.902 7.681 1.00 89.06 129 PRO A C 1
ATOM 966 O O . PRO A 1 129 ? 16.414 12.659 6.881 1.00 89.06 129 PRO A O 1
ATOM 969 N N . HIS A 1 130 ? 17.057 10.597 7.443 1.00 90.44 130 HIS A N 1
ATOM 970 C CA . HIS A 1 130 ? 16.601 9.955 6.201 1.00 90.44 130 HIS A CA 1
ATOM 971 C C . HIS A 1 130 ? 15.212 9.302 6.306 1.00 90.44 130 HIS A C 1
ATOM 973 O O . HIS A 1 130 ? 14.818 8.565 5.407 1.00 90.44 130 HIS A O 1
ATOM 979 N N . SER A 1 131 ? 14.465 9.529 7.392 1.00 94.31 131 SER A N 1
ATOM 980 C CA . SER A 1 131 ? 13.115 8.977 7.537 1.00 94.31 131 SER A CA 1
ATOM 981 C C . SER A 1 131 ? 12.151 9.582 6.525 1.00 94.31 131 SER A C 1
ATOM 983 O O . SER A 1 131 ? 12.173 10.792 6.277 1.00 94.31 131 SER A O 1
ATOM 985 N N . TRP A 1 132 ? 11.293 8.736 5.953 1.00 96.12 132 TRP A N 1
ATOM 986 C CA . TRP A 1 132 ? 10.199 9.170 5.075 1.00 96.12 132 TRP A CA 1
ATOM 987 C C . TRP A 1 132 ? 8.828 9.098 5.754 1.00 96.12 132 TRP A C 1
ATOM 989 O O . TRP A 1 132 ? 7.795 9.254 5.106 1.00 96.12 132 TRP A O 1
ATOM 999 N N . GLN A 1 133 ? 8.806 8.898 7.070 1.00 95.94 133 GLN A N 1
ATOM 1000 C CA . GLN A 1 133 ? 7.605 9.106 7.871 1.00 95.94 133 GLN A CA 1
ATOM 1001 C C . GLN A 1 133 ? 7.098 10.554 7.719 1.00 95.94 133 GLN A C 1
ATOM 1003 O O . GLN A 1 133 ? 7.886 11.495 7.614 1.00 95.94 133 GLN A O 1
ATOM 1008 N N . GLY A 1 134 ? 5.780 10.755 7.690 1.00 95.38 134 GLY A N 1
ATOM 1009 C CA . GLY A 1 134 ? 5.151 12.074 7.543 1.00 95.38 134 GLY A CA 1
ATOM 1010 C C . GLY A 1 134 ? 5.055 12.607 6.113 1.00 95.38 134 GLY A C 1
ATOM 1011 O O . GLY A 1 134 ? 4.668 13.767 5.939 1.00 95.38 134 GLY A O 1
ATOM 1012 N N . HIS A 1 135 ? 5.432 11.816 5.108 1.00 96.56 135 HIS A N 1
ATOM 1013 C CA . HIS A 1 135 ? 5.376 12.177 3.690 1.00 96.56 135 HIS A CA 1
ATOM 1014 C C . HIS A 1 135 ? 4.174 11.571 2.964 1.00 96.56 135 HIS A C 1
ATOM 1016 O O . HIS A 1 135 ? 3.564 10.612 3.436 1.00 96.56 135 HIS A O 1
ATOM 1022 N N . ASP A 1 136 ? 3.856 12.134 1.797 1.00 97.44 136 ASP A N 1
ATOM 1023 C CA . ASP A 1 136 ? 2.772 11.638 0.955 1.00 97.44 136 ASP A CA 1
ATOM 1024 C C . ASP A 1 136 ? 3.280 10.582 -0.033 1.00 97.44 136 ASP A C 1
ATOM 1026 O O . ASP A 1 136 ? 4.350 10.735 -0.624 1.00 97.44 136 ASP A O 1
ATOM 1030 N N . PHE A 1 137 ? 2.488 9.537 -0.262 1.00 97.50 137 PHE A N 1
ATOM 1031 C CA . PHE A 1 137 ? 2.818 8.437 -1.166 1.00 97.50 137 PHE A CA 1
ATOM 1032 C C . PHE A 1 137 ? 1.655 8.149 -2.117 1.00 97.50 137 PHE A C 1
ATOM 1034 O O . PHE A 1 137 ? 0.609 7.644 -1.708 1.00 97.50 137 PHE A O 1
ATOM 1041 N N . TYR A 1 138 ? 1.839 8.426 -3.409 1.00 97.19 138 TYR A N 1
ATOM 1042 C CA . TYR A 1 138 ? 0.786 8.288 -4.421 1.00 97.19 138 TYR A CA 1
ATOM 1043 C C . TYR A 1 138 ? 1.066 7.133 -5.389 1.00 97.19 138 TYR A C 1
ATOM 1045 O O . TYR A 1 138 ? 1.653 7.308 -6.460 1.00 97.19 138 TYR A O 1
ATOM 1053 N N . PHE A 1 139 ? 0.580 5.945 -5.035 1.00 96.88 139 PHE A N 1
ATOM 1054 C CA . PHE A 1 139 ? 0.638 4.713 -5.829 1.00 96.88 139 PHE A CA 1
ATOM 1055 C C . PHE A 1 139 ? -0.631 4.472 -6.661 1.00 96.88 139 PHE A C 1
ATOM 1057 O O . PHE A 1 139 ? -0.919 3.336 -7.038 1.00 96.88 139 PHE A O 1
ATOM 1064 N N . THR A 1 140 ? -1.407 5.517 -6.951 1.00 96.88 140 THR A N 1
ATOM 1065 C CA . THR A 1 140 ? -2.680 5.403 -7.672 1.00 96.88 140 THR A CA 1
ATOM 1066 C C . THR A 1 140 ? -2.508 4.669 -9.005 1.00 96.88 140 THR A C 1
ATOM 1068 O O . THR A 1 140 ? -1.712 5.084 -9.850 1.00 96.88 140 THR A O 1
ATOM 1071 N N . GLY A 1 141 ? -3.248 3.577 -9.199 1.00 96.19 141 GLY A N 1
ATOM 1072 C CA . GLY A 1 141 ? -3.182 2.742 -10.403 1.00 96.19 141 GLY A CA 1
ATOM 1073 C C . GLY A 1 141 ? -1.926 1.869 -10.532 1.00 96.19 141 GLY A C 1
ATOM 1074 O O . GLY A 1 141 ? -1.759 1.196 -11.548 1.00 96.19 141 GLY A O 1
ATOM 1075 N N . ALA A 1 142 ? -1.026 1.863 -9.544 1.00 96.06 142 ALA A N 1
ATOM 1076 C CA . ALA A 1 142 ? 0.188 1.055 -9.600 1.00 96.06 142 ALA A CA 1
ATOM 1077 C C . ALA A 1 142 ? -0.122 -0.448 -9.506 1.00 96.06 142 ALA A C 1
ATOM 1079 O O . ALA A 1 142 ? -1.063 -0.875 -8.840 1.00 96.06 142 ALA A O 1
ATOM 1080 N N . THR A 1 143 ? 0.711 -1.269 -10.150 1.00 94.81 143 THR A N 1
ATOM 1081 C CA . THR A 1 143 ? 0.668 -2.732 -10.003 1.00 94.81 143 THR A CA 1
ATOM 1082 C C . THR A 1 143 ? 1.791 -3.210 -9.088 1.00 94.81 143 THR A C 1
ATOM 1084 O O . THR A 1 143 ? 2.970 -2.948 -9.355 1.00 94.81 143 THR A O 1
ATOM 1087 N N . PHE A 1 144 ? 1.415 -3.944 -8.043 1.00 93.94 144 PHE A N 1
ATOM 1088 C CA . PHE A 1 144 ? 2.294 -4.635 -7.108 1.00 93.94 144 PHE A CA 1
ATOM 1089 C C . PHE A 1 144 ? 2.182 -6.148 -7.332 1.00 93.94 144 PHE A C 1
ATOM 1091 O O . PHE A 1 144 ? 1.294 -6.823 -6.812 1.00 93.94 144 PHE A O 1
ATOM 1098 N N . ASP A 1 145 ? 3.112 -6.691 -8.113 1.00 91.62 145 ASP A N 1
ATOM 1099 C CA . ASP A 1 145 ? 3.257 -8.129 -8.377 1.00 91.62 145 ASP A CA 1
ATOM 1100 C C . ASP A 1 145 ? 4.278 -8.797 -7.429 1.00 91.62 145 ASP A C 1
ATOM 1102 O O . ASP A 1 145 ? 4.788 -9.893 -7.679 1.00 91.62 145 ASP A O 1
ATOM 1106 N N . GLY A 1 146 ? 4.584 -8.111 -6.332 1.00 86.50 146 GLY A N 1
ATOM 1107 C CA . GLY A 1 146 ? 5.551 -8.448 -5.299 1.00 86.50 146 GLY A CA 1
ATOM 1108 C C . GLY A 1 146 ? 5.997 -7.180 -4.569 1.00 86.50 146 GLY A C 1
ATOM 1109 O O . GLY A 1 146 ? 5.445 -6.099 -4.783 1.00 86.50 146 GLY A O 1
ATOM 1110 N N . GLY A 1 147 ? 7.003 -7.312 -3.710 1.00 76.44 147 GLY A N 1
ATOM 1111 C CA . GLY A 1 147 ? 7.462 -6.234 -2.832 1.00 76.44 147 GLY A CA 1
ATOM 1112 C C . GLY A 1 147 ? 7.077 -6.482 -1.377 1.00 76.44 147 GLY A C 1
ATOM 1113 O O . GLY A 1 147 ? 6.341 -7.413 -1.068 1.00 76.44 147 GLY A O 1
ATOM 1114 N N . VAL A 1 148 ? 7.644 -5.696 -0.462 1.00 84.31 148 VAL A N 1
ATOM 1115 C CA . VAL A 1 148 ? 7.498 -5.891 0.987 1.00 84.31 148 VAL A CA 1
ATOM 1116 C C . VAL A 1 148 ? 7.328 -4.527 1.639 1.00 84.31 148 VAL A C 1
ATOM 1118 O O . VAL A 1 148 ? 8.197 -3.680 1.473 1.00 84.31 148 VAL A O 1
ATOM 1121 N N . PHE A 1 149 ? 6.257 -4.350 2.413 1.00 94.31 149 PHE A N 1
ATOM 1122 C CA . PHE A 1 149 ? 6.030 -3.195 3.291 1.00 94.31 149 PHE A CA 1
ATOM 1123 C C . PHE A 1 149 ? 6.025 -3.598 4.775 1.00 94.31 149 PHE A C 1
ATOM 1125 O O . PHE A 1 149 ? 5.623 -2.823 5.636 1.00 94.31 149 PHE A O 1
ATOM 1132 N N . SER A 1 150 ? 6.471 -4.816 5.098 1.00 95.56 150 SER A N 1
ATOM 1133 C CA . SER A 1 150 ? 6.530 -5.294 6.478 1.00 95.56 150 SER A CA 1
ATOM 1134 C C . SER A 1 150 ? 7.363 -4.372 7.369 1.00 95.56 150 SER A C 1
ATOM 1136 O O . SER A 1 150 ? 8.495 -4.019 7.023 1.00 95.56 150 SER A O 1
ATOM 1138 N N . GLY A 1 151 ? 6.792 -4.001 8.513 1.00 96.81 151 GLY A N 1
ATOM 1139 C CA . GLY A 1 151 ? 7.383 -3.074 9.477 1.00 96.81 151 GLY A CA 1
ATOM 1140 C C . GLY A 1 151 ? 7.419 -1.605 9.043 1.00 96.81 151 GLY A C 1
ATOM 1141 O O . GLY A 1 151 ? 7.963 -0.795 9.787 1.00 96.81 151 GLY A O 1
ATOM 1142 N N . ALA A 1 152 ? 6.896 -1.243 7.866 1.00 97.25 152 ALA A N 1
ATOM 1143 C CA . ALA A 1 152 ? 6.852 0.150 7.425 1.00 97.25 152 ALA A CA 1
ATOM 1144 C C . ALA A 1 152 ? 5.905 0.978 8.307 1.00 97.25 152 ALA A C 1
ATOM 1146 O O . ALA A 1 152 ? 4.833 0.503 8.688 1.00 97.25 152 ALA A O 1
ATOM 1147 N N . VAL A 1 153 ? 6.286 2.221 8.605 1.00 97.38 153 VAL A N 1
ATOM 1148 C CA . VAL A 1 153 ? 5.480 3.151 9.401 1.00 97.38 153 VAL A CA 1
ATOM 1149 C C . VAL A 1 153 ? 4.963 4.272 8.505 1.00 97.38 153 VAL A C 1
ATOM 1151 O O . VAL A 1 153 ? 5.685 5.202 8.164 1.00 97.38 153 VAL A O 1
ATOM 1154 N N . PHE A 1 154 ? 3.691 4.195 8.137 1.00 95.00 154 PHE A N 1
ATOM 1155 C CA . PHE A 1 154 ? 2.957 5.246 7.440 1.00 95.00 154 PHE A CA 1
ATOM 1156 C C . PHE A 1 154 ? 2.307 6.172 8.471 1.00 95.00 154 PHE A C 1
ATOM 1158 O O . PHE A 1 154 ? 1.120 6.040 8.793 1.00 95.00 154 PHE A O 1
ATOM 1165 N N . SER A 1 155 ? 3.114 7.069 9.032 1.00 93.06 155 SER A N 1
ATOM 1166 C CA . SER A 1 155 ? 2.675 8.042 10.029 1.00 93.06 155 SER A CA 1
ATOM 1167 C C . SER A 1 155 ? 2.494 9.421 9.404 1.00 93.06 155 SER A C 1
ATOM 1169 O O . SER A 1 155 ? 3.383 9.897 8.706 1.00 93.06 155 SER A O 1
ATOM 1171 N N . GLY A 1 156 ? 1.354 10.075 9.634 1.00 85.69 156 GLY A N 1
ATOM 1172 C CA . GLY A 1 156 ? 1.029 11.342 8.970 1.00 85.69 156 GLY A CA 1
ATOM 1173 C C . GLY A 1 156 ? 0.998 11.239 7.434 1.00 85.69 156 GLY A C 1
ATOM 1174 O O . GLY A 1 156 ? 1.105 10.157 6.862 1.00 85.69 156 GLY A O 1
ATOM 1175 N N . GLY A 1 157 ? 0.826 12.378 6.758 1.00 89.44 157 GLY A N 1
ATOM 1176 C CA . GLY A 1 157 ? 0.721 12.419 5.294 1.00 89.44 157 GLY A CA 1
ATOM 1177 C C . GLY A 1 157 ? -0.472 11.631 4.730 1.00 89.44 157 GLY A C 1
ATOM 1178 O O . GLY A 1 157 ? -1.324 11.108 5.458 1.00 89.44 157 GLY A O 1
ATOM 1179 N N . SER A 1 158 ? -0.551 11.576 3.404 1.00 95.50 158 SER A N 1
ATOM 1180 C CA . SER A 1 158 ? -1.564 10.825 2.657 1.00 95.50 158 SER A CA 1
ATOM 1181 C C . SER A 1 158 ? -0.929 9.690 1.862 1.00 95.50 158 SER A C 1
ATOM 1183 O O . SER A 1 158 ? 0.034 9.895 1.127 1.00 95.50 158 SER A O 1
ATOM 1185 N N . VAL A 1 159 ? -1.502 8.492 1.952 1.00 96.44 159 VAL A N 1
ATOM 1186 C CA . VAL A 1 159 ? -1.053 7.306 1.216 1.00 96.44 159 VAL A CA 1
ATOM 1187 C C . VAL A 1 159 ? -2.189 6.826 0.321 1.00 96.44 159 VAL A C 1
ATOM 1189 O O . VAL A 1 159 ? -3.241 6.423 0.805 1.00 96.44 159 VAL A O 1
ATOM 1192 N N . SER A 1 160 ? -1.996 6.843 -0.995 1.00 97.44 160 SER A N 1
ATOM 1193 C CA . SER A 1 160 ? -3.005 6.384 -1.953 1.00 97.44 160 SER A CA 1
ATOM 1194 C C . SER A 1 160 ? -2.530 5.152 -2.710 1.00 97.44 160 SER A C 1
ATOM 1196 O O . SER A 1 160 ? -1.600 5.214 -3.509 1.00 97.44 160 SER A O 1
ATOM 1198 N N . PHE A 1 161 ? -3.238 4.048 -2.510 1.00 97.25 161 PHE A N 1
ATOM 1199 C CA . PHE A 1 161 ? -3.260 2.849 -3.345 1.00 97.25 161 PHE A CA 1
ATOM 1200 C C . PHE A 1 161 ? -4.543 2.788 -4.192 1.00 97.25 161 PHE A C 1
ATOM 1202 O O . PHE A 1 161 ? -4.958 1.710 -4.623 1.00 97.25 161 PHE A O 1
ATOM 1209 N N . ALA A 1 162 ? -5.201 3.927 -4.429 1.00 97.88 162 ALA A N 1
ATOM 1210 C CA . ALA A 1 162 ? -6.459 3.960 -5.161 1.00 97.88 162 ALA A CA 1
ATOM 1211 C C . ALA A 1 162 ? -6.292 3.353 -6.563 1.00 97.88 162 ALA A C 1
ATOM 1213 O O . ALA A 1 162 ? -5.345 3.666 -7.286 1.00 97.88 162 ALA A O 1
ATOM 1214 N N . SER A 1 163 ? -7.206 2.470 -6.962 1.00 97.44 163 SER A N 1
ATOM 1215 C CA . SER A 1 163 ? -7.149 1.712 -8.223 1.00 97.44 163 SER A CA 1
ATOM 1216 C C . SER A 1 163 ? -5.872 0.879 -8.429 1.00 97.44 163 SER A C 1
ATOM 1218 O O . SER A 1 163 ? -5.608 0.440 -9.547 1.00 97.44 163 SER A O 1
ATOM 1220 N N . ALA A 1 164 ? -5.058 0.661 -7.391 1.00 96.38 164 ALA A N 1
ATOM 1221 C CA . ALA A 1 164 ? -3.882 -0.195 -7.488 1.00 96.38 164 ALA A CA 1
ATOM 1222 C C . ALA A 1 164 ? -4.287 -1.669 -7.636 1.00 96.38 164 ALA A C 1
ATOM 1224 O O . ALA A 1 164 ? -5.351 -2.095 -7.179 1.00 96.38 164 ALA A O 1
ATOM 1225 N N . ARG A 1 165 ? -3.413 -2.469 -8.248 1.00 94.75 165 ARG A N 1
ATOM 1226 C CA . ARG A 1 165 ? -3.578 -3.923 -8.347 1.00 94.75 165 ARG A CA 1
ATOM 1227 C C . ARG A 1 165 ? -2.503 -4.630 -7.535 1.00 94.75 165 ARG A C 1
ATOM 1229 O O . ARG A 1 165 ? -1.318 -4.399 -7.760 1.00 94.75 165 ARG A O 1
ATOM 1236 N N . PHE A 1 166 ? -2.908 -5.520 -6.639 1.00 94.19 166 PHE A N 1
ATOM 1237 C CA . PHE A 1 166 ? -2.030 -6.370 -5.839 1.00 94.19 166 PHE A CA 1
ATOM 1238 C C . PHE A 1 166 ? -2.163 -7.811 -6.324 1.00 94.19 166 PHE A C 1
ATOM 1240 O O . PHE A 1 166 ? -3.027 -8.539 -5.841 1.00 94.19 166 PHE A O 1
ATOM 1247 N N . SER A 1 167 ? -1.314 -8.204 -7.275 1.00 91.62 167 SER A N 1
ATOM 1248 C CA . SER A 1 167 ? -1.379 -9.504 -7.961 1.00 91.62 167 SER A CA 1
ATOM 1249 C C . SER A 1 167 ? -0.283 -10.487 -7.551 1.00 91.62 167 SER A C 1
ATOM 1251 O O . SER A 1 167 ? -0.273 -11.627 -8.003 1.00 91.62 167 SER A O 1
ATOM 1253 N N . GLY A 1 168 ? 0.664 -10.056 -6.715 1.00 89.50 168 GLY A N 1
ATOM 1254 C CA . GLY A 1 168 ? 1.709 -10.911 -6.149 1.00 89.50 168 GLY A CA 1
ATOM 1255 C C . GLY A 1 168 ? 1.614 -11.031 -4.633 1.00 89.50 168 GLY A C 1
ATOM 1256 O O . GLY A 1 168 ? 0.582 -10.745 -4.030 1.00 89.50 168 GLY A O 1
ATOM 1257 N N . ARG A 1 169 ? 2.717 -11.446 -4.001 1.00 92.25 169 ARG A N 1
ATOM 1258 C CA . ARG A 1 169 ? 2.840 -11.482 -2.538 1.00 92.25 169 ARG A CA 1
ATOM 1259 C C . ARG A 1 169 ? 3.316 -10.126 -2.017 1.00 92.25 169 ARG A C 1
ATOM 1261 O O . ARG A 1 169 ? 4.471 -9.776 -2.249 1.00 92.25 169 ARG A O 1
ATOM 1268 N N . VAL A 1 170 ? 2.457 -9.403 -1.300 1.00 93.19 170 VAL A N 1
ATOM 1269 C CA . VAL A 1 170 ? 2.729 -8.042 -0.800 1.00 93.19 170 VAL A CA 1
ATOM 1270 C C . VAL A 1 170 ? 2.390 -7.959 0.696 1.00 93.19 170 VAL A C 1
ATOM 1272 O O . VAL A 1 170 ? 1.274 -7.593 1.063 1.00 93.19 170 VAL A O 1
ATOM 1275 N N . PRO A 1 171 ? 3.308 -8.357 1.594 1.00 94.44 171 PRO A N 1
ATOM 1276 C CA . PRO A 1 171 ? 3.061 -8.304 3.027 1.00 94.44 171 PRO A CA 1
ATOM 1277 C C . PRO A 1 171 ? 3.247 -6.885 3.582 1.00 94.44 171 PRO A C 1
ATOM 1279 O O . PRO A 1 171 ? 4.267 -6.232 3.351 1.00 94.44 171 PRO A O 1
ATOM 1282 N N . PHE A 1 172 ? 2.282 -6.481 4.399 1.00 95.88 172 PHE A N 1
ATOM 1283 C CA . PHE A 1 172 ? 2.258 -5.341 5.316 1.00 95.88 172 PHE A CA 1
ATOM 1284 C C . PHE A 1 172 ? 2.367 -5.807 6.778 1.00 95.88 172 PHE A C 1
ATOM 1286 O O . PHE A 1 172 ? 1.933 -5.113 7.691 1.00 95.88 172 PHE A O 1
ATOM 1293 N N . ASN A 1 173 ? 2.928 -6.997 7.021 1.00 96.31 173 ASN A N 1
ATOM 1294 C CA . ASN A 1 173 ? 3.023 -7.549 8.373 1.00 96.31 173 ASN A CA 1
ATOM 1295 C C . ASN A 1 173 ? 3.728 -6.577 9.325 1.00 96.31 173 ASN A C 1
ATOM 1297 O O . ASN A 1 173 ? 4.804 -6.069 8.991 1.00 96.31 173 ASN A O 1
ATOM 1301 N N . SER A 1 174 ? 3.138 -6.331 10.493 1.00 96.75 174 SER A N 1
ATOM 1302 C CA . SER A 1 174 ? 3.641 -5.362 11.480 1.00 96.75 174 SER A CA 1
ATOM 1303 C C . SER A 1 174 ? 3.829 -3.935 10.943 1.00 96.75 174 SER A C 1
ATOM 1305 O O . SER A 1 174 ? 4.574 -3.153 11.532 1.00 96.75 174 SER A O 1
ATOM 1307 N N . ALA A 1 175 ? 3.206 -3.584 9.813 1.00 97.00 175 ALA A N 1
ATOM 1308 C CA . ALA A 1 175 ? 3.166 -2.203 9.352 1.00 97.00 175 ALA A CA 1
ATOM 1309 C C . ALA A 1 175 ? 2.276 -1.371 10.280 1.00 97.00 175 ALA A C 1
ATOM 1311 O O . ALA A 1 175 ? 1.294 -1.868 10.834 1.00 97.00 175 ALA A O 1
ATOM 1312 N N . ARG A 1 176 ? 2.613 -0.095 10.437 1.00 96.31 176 ARG A N 1
ATOM 1313 C CA . ARG A 1 176 ? 1.848 0.845 11.258 1.00 96.31 176 ARG A CA 1
ATOM 1314 C C . ARG A 1 176 ? 1.285 1.938 10.374 1.00 96.31 176 ARG A C 1
ATOM 1316 O O . ARG A 1 176 ? 2.034 2.580 9.645 1.00 96.31 176 ARG A O 1
ATOM 1323 N N . PHE A 1 177 ? -0.014 2.165 10.467 1.00 94.38 177 PHE A N 1
ATOM 1324 C CA . PHE A 1 177 ? -0.712 3.264 9.817 1.00 94.38 177 PHE A CA 1
ATOM 1325 C C . PHE A 1 177 ? -1.228 4.187 10.912 1.00 94.38 177 PHE A C 1
ATOM 1327 O O . PHE A 1 177 ? -2.245 3.877 11.543 1.00 94.38 177 PHE A O 1
ATOM 1334 N N . SER A 1 178 ? -0.537 5.305 11.151 1.00 91.94 178 SER A N 1
ATOM 1335 C CA . SER A 1 178 ? -0.857 6.202 12.264 1.00 91.94 178 SER A CA 1
ATOM 1336 C C . SER A 1 178 ? -1.101 7.656 11.866 1.00 91.94 178 SER A C 1
ATOM 1338 O O . SER A 1 178 ? -0.269 8.296 11.230 1.00 91.94 178 SER A O 1
ATOM 1340 N N . GLY A 1 179 ? -2.254 8.214 12.244 1.00 83.75 179 GLY A N 1
ATOM 1341 C CA . GLY A 1 179 ? -2.605 9.606 11.926 1.00 83.75 179 GLY A CA 1
ATOM 1342 C C . GLY A 1 179 ? -2.550 9.948 10.429 1.00 83.75 179 GLY A C 1
ATOM 1343 O O . GLY A 1 179 ? -2.325 11.107 10.079 1.00 83.75 179 GLY A O 1
ATOM 1344 N N . SER A 1 180 ? -2.696 8.951 9.553 1.00 86.38 180 SER A N 1
ATOM 1345 C CA . SER A 1 180 ? -2.614 9.090 8.099 1.00 86.38 180 SER A CA 1
ATOM 1346 C C . SER A 1 180 ? -3.973 8.847 7.440 1.00 86.38 180 SER A C 1
ATOM 1348 O O . SER A 1 180 ? -4.861 8.181 7.989 1.00 86.38 180 SER A O 1
ATOM 1350 N N . TYR A 1 181 ? -4.155 9.416 6.248 1.00 93.94 181 TYR A N 1
ATOM 1351 C CA . TYR A 1 181 ?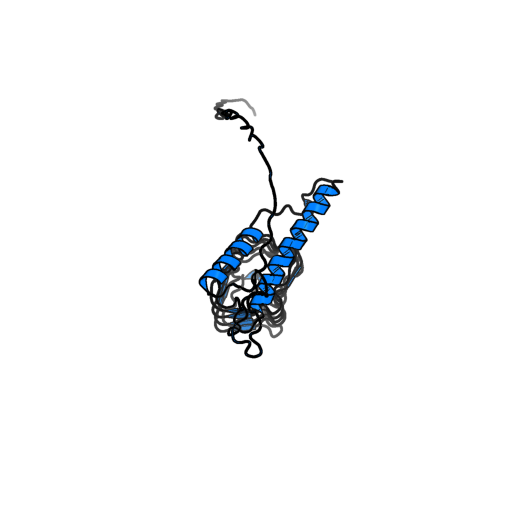 -5.247 9.030 5.355 1.00 93.94 181 TYR A CA 1
ATOM 1352 C C . TYR A 1 181 ? -4.718 7.986 4.373 1.00 93.94 181 TYR A C 1
ATOM 1354 O O . TYR A 1 181 ? -3.805 8.279 3.599 1.00 93.94 181 TYR A O 1
ATOM 1362 N N . VAL A 1 182 ? -5.270 6.773 4.418 1.00 95.31 182 VAL A N 1
ATOM 1363 C CA . VAL A 1 182 ? -4.825 5.644 3.594 1.00 95.31 182 VAL A CA 1
ATOM 1364 C C . VAL A 1 182 ? -5.971 5.183 2.704 1.00 95.31 182 VAL A C 1
ATOM 1366 O O . VAL A 1 182 ? -7.020 4.755 3.180 1.00 95.31 182 VAL A O 1
ATOM 1369 N N . ASP A 1 183 ? -5.778 5.258 1.396 1.00 97.38 183 ASP A N 1
ATOM 1370 C CA . ASP A 1 183 ? -6.836 5.026 0.418 1.00 97.38 183 ASP A CA 1
ATOM 1371 C C . ASP A 1 183 ? -6.538 3.814 -0.466 1.00 97.38 183 ASP A C 1
ATOM 1373 O O . ASP A 1 183 ? -5.667 3.875 -1.329 1.00 97.38 183 ASP A O 1
ATOM 1377 N N . PHE A 1 184 ? -7.284 2.726 -0.283 1.00 96.75 184 PHE A N 1
ATOM 1378 C CA . PHE A 1 184 ? -7.289 1.536 -1.142 1.00 96.75 184 PHE A CA 1
ATOM 1379 C C . PHE A 1 184 ? -8.501 1.505 -2.087 1.00 96.75 184 PHE A C 1
ATOM 1381 O O . PHE A 1 184 ? -8.838 0.448 -2.634 1.00 96.75 184 PHE A O 1
ATOM 1388 N N . SER A 1 185 ? -9.190 2.633 -2.280 1.00 97.62 185 SER A N 1
ATOM 1389 C CA . SER A 1 185 ? -10.446 2.656 -3.023 1.00 97.62 185 SER A CA 1
ATOM 1390 C C . SER A 1 185 ? -10.295 2.111 -4.443 1.00 97.62 185 SER A C 1
ATOM 1392 O O . SER A 1 185 ? -9.347 2.412 -5.168 1.00 97.62 185 SER A O 1
ATOM 1394 N N . SER A 1 186 ? -11.245 1.275 -4.858 1.00 97.62 186 SER A N 1
ATOM 1395 C CA . SER A 1 186 ? -11.249 0.585 -6.158 1.00 97.62 186 SER A CA 1
ATOM 1396 C C . SER A 1 186 ? -10.005 -0.273 -6.446 1.00 97.62 186 SER A C 1
ATOM 1398 O O . SER A 1 186 ? -9.782 -0.647 -7.597 1.00 97.62 186 SER A O 1
ATOM 1400 N N . ALA A 1 187 ? -9.185 -0.595 -5.441 1.00 97.00 187 ALA A N 1
ATOM 1401 C CA . ALA A 1 187 ? -8.065 -1.508 -5.625 1.00 97.00 187 ALA A CA 1
ATOM 1402 C C . ALA A 1 187 ? -8.550 -2.934 -5.941 1.00 97.00 187 ALA A C 1
ATOM 1404 O O . ALA A 1 187 ? -9.601 -3.385 -5.469 1.00 97.00 187 ALA A O 1
ATOM 1405 N N . LEU A 1 188 ? -7.755 -3.658 -6.724 1.00 95.19 188 LEU A N 1
ATOM 1406 C CA . LEU A 1 188 ? -7.960 -5.074 -7.014 1.00 95.19 188 LEU A CA 1
ATOM 1407 C C . LEU A 1 188 ? -6.904 -5.893 -6.275 1.00 95.19 188 LEU A C 1
ATOM 1409 O O . LEU A 1 188 ? -5.713 -5.746 -6.542 1.00 95.19 188 LEU A O 1
ATOM 1413 N N . ILE A 1 189 ? -7.339 -6.765 -5.369 1.00 94.12 189 ILE A N 1
ATOM 1414 C CA . ILE A 1 189 ? -6.464 -7.673 -4.629 1.00 94.12 189 ILE A CA 1
ATOM 1415 C C . ILE A 1 189 ? -6.744 -9.094 -5.114 1.00 94.12 189 ILE A C 1
ATOM 1417 O O . ILE A 1 189 ? -7.710 -9.738 -4.701 1.00 94.12 189 ILE A O 1
ATOM 1421 N N . ASP A 1 190 ? -5.923 -9.566 -6.046 1.00 91.31 190 ASP A N 1
ATOM 1422 C CA . ASP A 1 190 ? -5.989 -10.903 -6.648 1.00 91.31 190 ASP A CA 1
ATOM 1423 C C . ASP A 1 190 ? -4.753 -11.772 -6.342 1.00 91.31 190 ASP A C 1
ATOM 1425 O O . ASP A 1 190 ? -4.723 -12.944 -6.705 1.00 91.31 190 ASP A O 1
ATOM 1429 N N . GLY A 1 191 ? -3.768 -11.224 -5.625 1.00 90.50 191 GLY A N 1
ATOM 1430 C CA . GLY A 1 191 ? -2.628 -11.930 -5.039 1.00 90.50 191 GLY A CA 1
ATOM 1431 C C . GLY A 1 191 ? -2.767 -12.185 -3.531 1.00 90.50 191 GLY A C 1
ATOM 1432 O O . GLY A 1 191 ? -3.859 -12.182 -2.965 1.00 90.50 191 GLY A O 1
ATOM 1433 N N . THR A 1 192 ? -1.629 -12.398 -2.864 1.00 92.31 192 THR A N 1
ATOM 1434 C CA . THR A 1 192 ? -1.545 -12.635 -1.412 1.00 92.31 192 THR A CA 1
ATOM 1435 C C . THR A 1 192 ? -1.121 -11.356 -0.697 1.00 92.31 192 THR A C 1
ATOM 1437 O O . THR A 1 192 ? 0.025 -10.915 -0.827 1.00 92.31 192 THR A O 1
ATOM 1440 N N . VAL A 1 193 ? -2.017 -10.784 0.105 1.00 93.44 193 VAL A N 1
ATOM 1441 C CA . VAL A 1 193 ? -1.761 -9.557 0.873 1.00 93.44 193 VAL A CA 1
ATOM 1442 C C . VAL A 1 193 ? -1.992 -9.847 2.346 1.00 93.44 193 VAL A C 1
ATOM 1444 O O . VAL A 1 193 ? -3.045 -10.329 2.735 1.00 93.44 193 VAL A O 1
ATOM 1447 N N . SER A 1 194 ? -1.008 -9.557 3.183 1.00 93.69 194 SER A N 1
ATOM 1448 C CA . SER A 1 194 ? -1.103 -9.839 4.614 1.00 93.69 194 SER A CA 1
ATOM 1449 C C . SER A 1 194 ? -0.885 -8.567 5.410 1.00 93.69 194 SER A C 1
ATOM 1451 O O . SER A 1 194 ? 0.131 -7.903 5.235 1.00 93.69 194 SER A O 1
ATOM 1453 N N . PHE A 1 195 ? -1.826 -8.258 6.288 1.00 94.62 195 PHE A N 1
ATOM 1454 C CA . PHE A 1 195 ? -1.787 -7.202 7.294 1.00 94.62 195 PHE A CA 1
ATOM 1455 C C . PHE A 1 195 ? -1.637 -7.803 8.698 1.00 94.62 195 PHE A C 1
ATOM 1457 O O . PHE A 1 195 ? -2.038 -7.191 9.683 1.00 94.62 195 PHE A O 1
ATOM 1464 N N . ASP A 1 196 ? -1.090 -9.016 8.803 1.00 95.00 196 ASP A N 1
ATOM 1465 C CA . ASP A 1 196 ? -0.912 -9.683 10.090 1.00 95.00 196 ASP A CA 1
ATOM 1466 C C . ASP A 1 196 ? -0.090 -8.812 11.050 1.00 95.00 196 ASP A C 1
ATOM 1468 O O . ASP A 1 196 ? 0.979 -8.301 10.696 1.00 95.00 196 ASP A O 1
ATOM 1472 N N . HIS A 1 197 ? -0.593 -8.637 12.271 1.00 95.44 197 HIS A N 1
ATOM 1473 C CA . HIS A 1 197 ? -0.022 -7.754 13.292 1.00 95.44 197 HIS A CA 1
ATOM 1474 C C . HIS A 1 197 ? 0.137 -6.283 12.869 1.00 95.44 197 HIS A C 1
ATOM 1476 O O . HIS A 1 197 ? 0.921 -5.560 13.483 1.00 95.44 197 HIS A O 1
ATOM 1482 N N . ALA A 1 198 ? -0.543 -5.833 11.809 1.00 95.69 198 ALA A N 1
ATOM 1483 C CA . ALA A 1 198 ? -0.547 -4.424 11.435 1.00 95.69 198 ALA A CA 1
ATOM 1484 C C . ALA A 1 198 ? -1.353 -3.595 12.443 1.00 95.69 198 ALA A C 1
ATOM 1486 O O . ALA A 1 198 ? -2.363 -4.051 12.977 1.00 95.69 198 ALA A O 1
ATOM 1487 N N . GLU A 1 199 ? -0.918 -2.360 12.671 1.00 94.69 199 GLU A N 1
ATOM 1488 C CA . GLU A 1 199 ? -1.580 -1.419 13.572 1.00 94.69 199 GLU A CA 1
ATOM 1489 C C . GLU A 1 199 ? -2.241 -0.303 12.760 1.00 94.69 199 GLU A C 1
ATOM 1491 O O . GLU A 1 199 ? -1.577 0.391 11.985 1.00 94.69 199 GLU A O 1
ATOM 1496 N N . PHE A 1 200 ? -3.540 -0.101 12.965 1.00 92.62 200 PHE A N 1
ATOM 1497 C CA . PHE A 1 200 ? -4.311 1.003 12.405 1.00 92.62 200 PHE A CA 1
ATOM 1498 C C . PHE A 1 200 ? -4.739 1.930 13.545 1.00 92.62 200 PHE A C 1
ATOM 1500 O O . PHE A 1 200 ? -5.778 1.706 14.170 1.00 92.62 200 PHE A O 1
ATOM 1507 N N . SER A 1 201 ? -3.934 2.960 13.827 1.00 90.81 201 SER A N 1
ATOM 1508 C CA . SER A 1 201 ? -4.119 3.844 14.984 1.00 90.81 201 SER A CA 1
ATOM 1509 C C . SER A 1 201 ? -4.355 5.306 14.596 1.00 90.81 201 SER A C 1
ATOM 1511 O O . SER A 1 201 ? -3.515 5.956 13.990 1.00 90.81 201 SER A O 1
ATOM 1513 N N . GLY A 1 202 ? -5.515 5.886 14.916 1.00 87.94 202 GLY A N 1
ATOM 1514 C CA . GLY A 1 202 ? -5.761 7.307 14.596 1.00 87.94 202 GLY A CA 1
ATOM 1515 C C . GLY A 1 202 ? -5.867 7.630 13.098 1.00 87.94 202 GLY A C 1
ATOM 1516 O O . GLY A 1 202 ? -5.911 8.799 12.725 1.00 87.94 202 GLY A O 1
ATOM 1517 N N . SER A 1 203 ? -5.881 6.610 12.240 1.00 88.75 203 SER A N 1
ATOM 1518 C CA . SER A 1 203 ? -5.887 6.742 10.782 1.00 88.75 203 SER A CA 1
ATOM 1519 C C . SER A 1 203 ? -7.287 6.574 10.211 1.00 88.75 203 SER A C 1
ATOM 1521 O O . SER A 1 203 ? -8.140 5.904 10.797 1.00 88.75 203 SER A O 1
ATOM 1523 N N . THR A 1 204 ? -7.518 7.149 9.035 1.00 93.94 204 THR A N 1
ATOM 1524 C CA . THR A 1 204 ? -8.693 6.826 8.217 1.00 93.94 204 THR A CA 1
ATOM 1525 C C . THR A 1 204 ? -8.232 5.974 7.049 1.00 93.94 204 THR A C 1
ATOM 1527 O O . THR A 1 204 ? -7.545 6.471 6.159 1.00 93.94 204 THR A O 1
ATOM 1530 N N . VAL A 1 205 ? -8.597 4.694 7.065 1.00 95.12 205 VAL A N 1
ATOM 1531 C CA . VAL A 1 205 ? -8.271 3.728 6.018 1.00 95.12 205 VAL A CA 1
ATOM 1532 C C . VAL A 1 205 ? -9.539 3.355 5.266 1.00 95.12 205 VAL A C 1
ATOM 1534 O O . VAL A 1 205 ? -10.489 2.844 5.855 1.00 95.12 205 VAL A O 1
ATOM 1537 N N . SER A 1 206 ? -9.561 3.612 3.963 1.00 96.75 206 SER A N 1
ATOM 1538 C CA . SER A 1 206 ? -10.707 3.328 3.100 1.00 96.75 206 SER A CA 1
ATOM 1539 C C . SER A 1 206 ? -10.410 2.162 2.166 1.00 96.75 206 SER A C 1
ATOM 1541 O O . SER A 1 206 ? -9.443 2.208 1.411 1.00 96.75 206 SER A O 1
ATOM 1543 N N . PHE A 1 207 ? -11.279 1.154 2.168 1.00 96.50 207 PHE A N 1
ATOM 1544 C CA . PHE A 1 207 ? -11.336 0.068 1.184 1.00 96.50 207 PHE A CA 1
ATOM 1545 C C . PHE A 1 207 ? -12.606 0.179 0.316 1.00 96.50 207 PHE A C 1
ATOM 1547 O O . PHE A 1 207 ? -13.201 -0.823 -0.095 1.00 96.50 207 PHE A O 1
ATOM 1554 N N . ASP A 1 208 ? -13.077 1.408 0.058 1.00 96.69 208 ASP A N 1
ATOM 1555 C CA . ASP A 1 208 ? -14.283 1.643 -0.743 1.00 96.69 208 ASP A CA 1
ATOM 1556 C C . ASP A 1 208 ? -14.165 0.988 -2.124 1.00 96.69 208 ASP A C 1
ATOM 1558 O O . ASP A 1 208 ? -13.266 1.299 -2.902 1.00 96.69 208 ASP A O 1
ATOM 1562 N N . ARG A 1 209 ? -15.096 0.085 -2.455 1.00 97.00 209 ARG A N 1
ATOM 1563 C CA . ARG A 1 209 ? -15.122 -0.652 -3.730 1.00 97.00 209 ARG A CA 1
ATOM 1564 C C . ARG A 1 209 ? -13.868 -1.491 -4.006 1.00 97.00 209 ARG A C 1
ATOM 1566 O O . ARG A 1 209 ? -13.649 -1.885 -5.151 1.00 97.00 209 ARG A O 1
ATOM 1573 N N . THR A 1 210 ? -13.055 -1.791 -2.995 1.00 97.12 210 THR A N 1
ATOM 1574 C CA . THR A 1 210 ? -11.949 -2.742 -3.138 1.00 97.12 210 THR A CA 1
ATOM 1575 C C . THR A 1 210 ? -12.504 -4.142 -3.399 1.00 97.12 210 THR A C 1
ATOM 1577 O O . THR A 1 210 ? -13.466 -4.579 -2.757 1.00 97.12 210 THR A O 1
ATOM 1580 N N . LYS A 1 211 ? -11.898 -4.866 -4.342 1.00 96.06 211 LYS A N 1
ATOM 1581 C CA . LYS A 1 211 ? -12.256 -6.255 -4.645 1.00 96.06 211 LYS A CA 1
ATOM 1582 C C . LYS A 1 211 ? -11.196 -7.208 -4.104 1.00 96.06 211 LYS A C 1
ATOM 1584 O O . LYS A 1 211 ? -10.054 -7.181 -4.558 1.00 96.06 211 LYS A O 1
ATOM 1589 N N . PHE A 1 212 ? -11.606 -8.077 -3.187 1.00 92.94 212 PHE A N 1
ATOM 1590 C CA . PHE A 1 212 ? -10.800 -9.140 -2.595 1.00 92.94 212 PHE A CA 1
ATOM 1591 C C . PHE A 1 212 ? -11.103 -10.454 -3.326 1.00 92.94 212 PHE A C 1
ATOM 1593 O O . PHE A 1 212 ? -12.108 -11.114 -3.071 1.00 92.94 212 PHE A O 1
ATOM 1600 N N . SER A 1 213 ? -10.278 -10.797 -4.312 1.00 85.19 213 SER A N 1
ATOM 1601 C CA . SER A 1 213 ? -10.452 -11.981 -5.172 1.00 85.19 213 SER A CA 1
ATOM 1602 C C . SER A 1 213 ? -9.386 -13.063 -4.991 1.00 85.19 213 SER A C 1
ATOM 1604 O O . SER A 1 213 ? -9.535 -14.125 -5.585 1.00 85.19 213 SER A O 1
ATOM 1606 N N . GLY A 1 214 ? -8.326 -12.798 -4.223 1.00 65.88 214 GLY A N 1
ATOM 1607 C CA . GLY A 1 214 ? -7.265 -13.766 -3.932 1.00 65.88 214 GLY A CA 1
ATOM 1608 C C . GLY A 1 214 ? -7.551 -14.631 -2.699 1.00 65.88 214 GLY A C 1
ATOM 1609 O O . GLY A 1 214 ? -8.240 -14.203 -1.775 1.00 65.88 214 GLY A O 1
ATOM 1610 N N . ASP A 1 215 ? -6.957 -15.825 -2.663 1.00 64.38 215 ASP A N 1
ATOM 1611 C CA . ASP A 1 215 ? -7.196 -16.857 -1.637 1.00 64.38 215 ASP A CA 1
ATOM 1612 C C . ASP A 1 215 ? -6.579 -16.557 -0.254 1.00 64.38 215 ASP A C 1
ATOM 1614 O O . ASP A 1 215 ? -6.737 -17.340 0.680 1.00 64.38 215 ASP A O 1
ATOM 1618 N N . ALA A 1 216 ? -5.848 -15.450 -0.089 1.00 80.62 216 ALA A N 1
ATOM 1619 C CA . ALA A 1 216 ? -5.121 -15.171 1.149 1.00 80.62 216 ALA A CA 1
ATOM 1620 C C . ALA A 1 216 ? -4.955 -13.668 1.395 1.00 80.62 216 ALA A C 1
ATOM 1622 O O . ALA A 1 216 ? -3.856 -13.120 1.248 1.00 80.62 216 ALA A O 1
ATOM 1623 N N . VAL A 1 217 ? -6.051 -13.004 1.776 1.00 92.06 217 VAL A N 1
ATOM 1624 C CA . VAL A 1 217 ? -5.961 -11.713 2.464 1.00 92.06 217 VAL A CA 1
ATOM 1625 C C . VAL A 1 217 ? -6.179 -11.925 3.951 1.00 92.06 217 VAL A C 1
ATOM 1627 O O . VAL A 1 217 ? -7.231 -12.416 4.351 1.00 92.06 217 VAL A O 1
ATOM 1630 N N . SER A 1 218 ? -5.178 -11.575 4.756 1.00 93.00 218 SER A N 1
ATOM 1631 C CA . SER A 1 218 ? -5.176 -11.829 6.198 1.00 93.00 218 SER A CA 1
ATOM 1632 C C . SER A 1 218 ? -4.946 -10.552 6.999 1.00 93.00 218 SER A C 1
ATOM 1634 O O . SER A 1 218 ? -4.151 -9.703 6.606 1.00 93.00 218 SER A O 1
ATOM 1636 N N . PHE A 1 219 ? -5.647 -10.438 8.121 1.00 93.25 219 PHE A N 1
ATOM 1637 C CA . PHE A 1 219 ? -5.543 -9.403 9.151 1.00 93.25 219 PHE A CA 1
ATOM 1638 C C . PHE A 1 219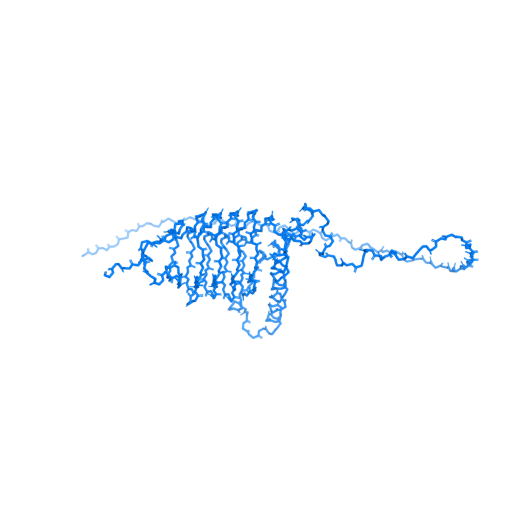 ? -5.290 -10.054 10.524 1.00 93.25 219 PHE A C 1
ATOM 1640 O O . PHE A 1 219 ? -5.739 -9.563 11.557 1.00 93.25 219 PHE A O 1
ATOM 1647 N N . GLY A 1 220 ? -4.616 -11.206 10.550 1.00 92.50 220 GLY A N 1
ATOM 1648 C CA . GLY A 1 220 ? -4.397 -11.995 11.757 1.00 92.50 220 GLY A CA 1
ATOM 1649 C C . GLY A 1 220 ? -3.677 -11.187 12.833 1.00 92.50 220 GLY A C 1
ATOM 1650 O O . GLY A 1 220 ? -2.533 -10.777 12.658 1.00 92.50 220 GLY A O 1
ATOM 1651 N N . GLY A 1 221 ? -4.357 -10.940 13.954 1.00 90.88 221 GLY A N 1
ATOM 1652 C CA . GLY A 1 221 ? -3.809 -10.138 15.048 1.00 90.88 221 GLY A CA 1
ATOM 1653 C C . GLY A 1 221 ? -3.583 -8.664 14.698 1.00 90.88 221 GLY A C 1
ATOM 1654 O O . GLY A 1 221 ? -2.780 -8.026 15.371 1.00 90.88 221 GLY A O 1
ATOM 1655 N N . ALA A 1 222 ? -4.228 -8.140 13.650 1.00 93.00 222 ALA A N 1
ATOM 1656 C CA . ALA A 1 222 ? -4.226 -6.711 13.363 1.00 93.00 222 ALA A CA 1
ATOM 1657 C C . ALA A 1 222 ? -4.999 -5.939 14.443 1.00 93.00 222 ALA A C 1
ATOM 1659 O O . ALA A 1 222 ? -6.018 -6.405 14.960 1.00 93.00 222 ALA A O 1
ATOM 1660 N N . GLU A 1 223 ? -4.522 -4.742 14.760 1.00 91.88 223 GLU A N 1
ATOM 1661 C CA . GLU A 1 223 ? -5.110 -3.874 15.774 1.00 91.88 223 GLU A CA 1
ATOM 1662 C C . GLU A 1 223 ? -5.798 -2.674 15.118 1.00 91.88 223 GLU A C 1
ATOM 1664 O O . GLU A 1 223 ? -5.225 -1.998 14.263 1.00 91.88 223 GLU A O 1
ATOM 1669 N N . PHE A 1 224 ? -7.028 -2.388 15.547 1.00 90.81 224 PHE A N 1
ATOM 1670 C CA . PHE A 1 224 ? -7.837 -1.271 15.062 1.00 90.81 224 PHE A CA 1
ATOM 1671 C C . PHE A 1 224 ? -8.170 -0.354 16.241 1.00 90.81 224 PHE A C 1
ATOM 1673 O O . PHE A 1 224 ? -8.870 -0.771 17.167 1.00 90.81 224 PHE A O 1
ATOM 1680 N N . GLY A 1 225 ? -7.675 0.885 16.235 1.00 88.75 225 GLY A N 1
ATOM 1681 C CA . GLY A 1 225 ? -7.874 1.806 17.354 1.00 88.75 225 GLY A CA 1
ATOM 1682 C C . GLY A 1 225 ? -7.827 3.280 16.964 1.00 88.75 225 GLY A C 1
ATOM 1683 O O . GLY A 1 225 ? -7.128 3.684 16.046 1.00 88.75 225 GLY A O 1
ATOM 1684 N N . GLY A 1 226 ? -8.591 4.124 17.660 1.00 85.56 226 GLY A N 1
ATOM 1685 C CA . GLY A 1 226 ? -8.505 5.589 17.537 1.00 85.56 226 GLY A CA 1
ATOM 1686 C C . GLY A 1 226 ? -8.828 6.190 16.158 1.00 85.56 226 GLY A C 1
ATOM 1687 O O . GLY A 1 226 ? -8.723 7.401 16.008 1.00 85.56 226 GLY A O 1
ATOM 1688 N N . GLY A 1 227 ? -9.216 5.381 15.170 1.00 90.19 227 GLY A N 1
ATOM 1689 C CA . GLY A 1 227 ? -9.448 5.773 13.781 1.00 90.19 227 GLY A CA 1
ATOM 1690 C C . GLY A 1 227 ? -10.586 4.975 13.143 1.00 90.19 227 GLY A C 1
ATOM 1691 O O . GLY A 1 227 ? -11.415 4.394 13.840 1.00 90.19 227 GLY A O 1
ATOM 1692 N N . THR A 1 228 ? -10.657 4.963 11.813 1.00 94.75 228 THR A N 1
ATOM 1693 C CA . THR A 1 228 ? -11.665 4.207 11.054 1.00 94.75 228 THR A CA 1
ATOM 1694 C C . THR A 1 228 ? -10.993 3.369 9.980 1.00 94.75 228 THR A C 1
ATOM 1696 O O . THR A 1 228 ? -10.193 3.887 9.207 1.00 94.75 228 THR A O 1
ATOM 1699 N N . VAL A 1 229 ? -11.359 2.092 9.901 1.00 95.12 229 VAL A N 1
ATOM 1700 C CA . VAL A 1 229 ? -11.050 1.208 8.778 1.00 95.12 229 VAL A CA 1
ATOM 1701 C C . VAL A 1 229 ? -12.370 0.809 8.128 1.00 95.12 229 VAL A C 1
ATOM 1703 O O . VAL A 1 229 ? -13.141 0.021 8.677 1.00 95.12 229 VAL A O 1
ATOM 1706 N N . ASP A 1 230 ? -12.656 1.402 6.972 1.00 95.88 230 ASP A N 1
ATOM 1707 C CA . ASP A 1 230 ? -13.934 1.267 6.280 1.00 95.88 230 ASP A CA 1
ATOM 1708 C C . ASP A 1 230 ? -13.843 0.277 5.120 1.00 95.88 230 ASP A C 1
ATOM 1710 O O . ASP A 1 230 ? -13.287 0.578 4.064 1.00 95.88 230 ASP A O 1
ATOM 1714 N N . LEU A 1 231 ? -14.433 -0.901 5.311 1.00 96.00 231 LEU A N 1
ATOM 1715 C CA . LEU A 1 231 ? -14.604 -1.932 4.294 1.00 96.00 231 LEU A CA 1
ATOM 1716 C C . LEU A 1 231 ? -16.063 -2.077 3.852 1.00 96.00 231 LEU A C 1
ATOM 1718 O O . LEU A 1 231 ? -16.349 -2.996 3.099 1.00 96.00 231 LEU A O 1
ATOM 1722 N N . ARG A 1 232 ? -17.006 -1.209 4.248 1.00 96.50 232 ARG A N 1
ATOM 1723 C CA . ARG A 1 232 ? -18.462 -1.422 4.023 1.00 96.50 232 ARG A CA 1
ATOM 1724 C C . ARG A 1 232 ? -18.864 -1.662 2.572 1.00 96.50 232 ARG A C 1
ATOM 1726 O O . ARG A 1 232 ? -19.938 -2.194 2.314 1.00 96.50 232 ARG A O 1
ATOM 1733 N N . ARG A 1 233 ? -18.042 -1.197 1.633 1.00 97.06 233 ARG A N 1
ATOM 1734 C CA . ARG A 1 233 ? -18.261 -1.317 0.186 1.00 97.06 233 ARG A CA 1
ATOM 1735 C C . ARG A 1 233 ? -17.214 -2.184 -0.505 1.00 97.06 233 ARG A C 1
ATOM 1737 O O . ARG A 1 233 ? -17.154 -2.184 -1.733 1.00 97.06 233 ARG A O 1
ATOM 1744 N N . ALA A 1 234 ? -16.388 -2.881 0.267 1.00 96.50 234 ALA A N 1
ATOM 1745 C CA . ALA A 1 234 ? -15.542 -3.943 -0.237 1.00 96.50 234 ALA A CA 1
ATOM 1746 C C . ALA A 1 234 ? -16.397 -5.131 -0.693 1.00 96.50 234 ALA A C 1
ATOM 1748 O O . ALA A 1 234 ? -17.533 -5.303 -0.256 1.00 96.50 234 ALA A O 1
ATOM 1749 N N . SER A 1 235 ? -15.853 -5.945 -1.592 1.00 95.12 235 SER A N 1
ATOM 1750 C CA . SER A 1 235 ? -16.541 -7.126 -2.118 1.00 95.12 235 SER A CA 1
ATOM 1751 C C . SER A 1 235 ? -15.573 -8.278 -2.367 1.00 95.12 235 SER A C 1
ATOM 1753 O O . SER A 1 235 ? -14.361 -8.072 -2.457 1.00 95.12 235 SER A O 1
ATOM 1755 N N . GLY A 1 236 ? -16.120 -9.483 -2.532 1.00 92.88 236 GLY A N 1
ATOM 1756 C CA . GLY A 1 236 ? -15.357 -10.703 -2.781 1.00 92.88 236 GLY A CA 1
ATOM 1757 C C . GLY A 1 236 ? -15.248 -11.582 -1.537 1.00 92.88 236 GLY A C 1
ATOM 1758 O O . GLY A 1 236 ? -16.185 -11.644 -0.740 1.00 92.88 236 GLY A O 1
ATOM 1759 N N . VAL A 1 237 ? -14.130 -12.294 -1.399 1.00 90.75 237 VAL A N 1
ATOM 1760 C CA . VAL A 1 237 ? -13.883 -13.198 -0.268 1.00 90.75 237 VAL A CA 1
ATOM 1761 C C . VAL A 1 237 ? -13.531 -12.372 0.968 1.00 90.75 237 VAL A C 1
ATOM 1763 O O . VAL A 1 237 ? -12.652 -11.514 0.905 1.00 90.75 237 VAL A O 1
ATOM 1766 N N . ALA A 1 238 ? -14.218 -12.632 2.084 1.00 91.25 238 ALA A N 1
ATOM 1767 C CA . ALA A 1 238 ? -13.942 -11.972 3.355 1.00 91.25 238 ALA A CA 1
ATOM 1768 C C . ALA A 1 238 ? -12.499 -12.268 3.808 1.00 91.25 238 ALA A C 1
ATOM 1770 O O . ALA A 1 238 ? -12.145 -13.444 3.937 1.00 91.25 238 ALA A O 1
ATOM 1771 N N . PRO A 1 239 ? -11.669 -11.242 4.071 1.00 92.12 239 PRO A N 1
ATOM 1772 C CA . PRO A 1 239 ? -10.330 -11.457 4.601 1.00 92.12 239 PRO A CA 1
ATOM 1773 C C . PRO A 1 239 ? -10.346 -12.177 5.956 1.00 92.12 239 PRO A C 1
ATOM 1775 O O . PRO A 1 239 ? -11.157 -11.869 6.836 1.00 92.12 239 PRO A O 1
ATOM 1778 N N . SER A 1 240 ? -9.420 -13.114 6.153 1.00 90.69 240 SER A N 1
ATOM 1779 C CA . SER A 1 240 ? -9.274 -13.817 7.429 1.00 90.69 240 SER A CA 1
ATOM 1780 C C . SER A 1 240 ? -8.746 -12.877 8.513 1.00 90.69 240 SER A C 1
ATOM 1782 O O . SER A 1 240 ? -7.955 -11.981 8.237 1.00 90.69 240 SER A O 1
ATOM 1784 N N . GLY A 1 241 ? -9.147 -13.084 9.767 1.00 88.75 241 GLY A N 1
ATOM 1785 C CA . GLY A 1 241 ? -8.620 -12.318 10.904 1.00 88.75 241 GLY A CA 1
ATOM 1786 C C . GLY A 1 241 ? -9.168 -10.894 11.071 1.00 88.75 241 GLY A C 1
ATOM 1787 O O . GLY A 1 241 ? -8.755 -10.224 12.008 1.00 88.75 241 GLY A O 1
ATOM 1788 N N . LEU A 1 242 ? -10.109 -10.433 10.231 1.00 87.06 242 LEU A N 1
ATOM 1789 C CA . LEU A 1 242 ? -10.777 -9.129 10.417 1.00 87.06 242 LEU A CA 1
ATOM 1790 C C . LEU A 1 242 ? -11.610 -9.066 11.700 1.00 87.06 242 LEU A C 1
ATOM 1792 O O . LEU A 1 242 ? -11.644 -8.046 12.383 1.00 87.06 242 LEU A O 1
ATOM 1796 N N . VAL A 1 243 ? -12.312 -10.156 12.005 1.00 79.94 243 VAL A N 1
ATOM 1797 C CA . VAL A 1 243 ? -13.123 -10.277 13.215 1.00 79.94 243 VAL A CA 1
ATOM 1798 C C . VAL A 1 243 ? -12.298 -11.010 14.273 1.00 79.94 243 VAL A C 1
ATOM 1800 O O . VAL A 1 243 ? -11.759 -12.080 13.971 1.00 79.94 243 VAL A O 1
ATOM 1803 N N . PRO A 1 244 ? -12.221 -10.493 15.515 1.00 68.88 244 PRO A N 1
ATOM 1804 C CA . PRO A 1 244 ? -11.637 -11.228 16.628 1.00 68.88 244 PRO A CA 1
ATOM 1805 C C . PRO A 1 244 ? -12.246 -12.629 16.769 1.00 68.88 244 PRO A C 1
ATOM 1807 O O . PRO A 1 244 ? -13.463 -12.800 16.698 1.00 68.88 244 PRO A O 1
ATOM 1810 N N . LEU A 1 245 ? -11.403 -13.629 17.046 1.00 64.44 245 LEU A N 1
ATOM 1811 C CA . LEU A 1 245 ? -11.844 -15.011 17.301 1.00 64.44 245 LEU A CA 1
ATOM 1812 C C . LEU A 1 245 ? -12.830 -15.110 18.478 1.00 64.44 245 LEU A C 1
ATOM 1814 O O . LEU A 1 245 ? -13.631 -16.037 18.533 1.00 64.44 245 LEU A O 1
ATOM 1818 N N . SER A 1 246 ? -12.788 -14.139 19.396 1.00 64.12 246 SER A N 1
ATOM 1819 C CA . SER A 1 246 ? -13.691 -14.014 20.545 1.00 64.12 246 SER A CA 1
ATOM 1820 C C . SER A 1 246 ? -15.138 -13.664 20.168 1.00 64.12 246 SER A C 1
ATOM 1822 O O . SER A 1 246 ? -15.995 -13.637 21.048 1.00 64.12 246 SER A O 1
ATOM 1824 N N . GLY A 1 247 ? -15.418 -13.393 18.889 1.00 62.81 247 GLY A N 1
ATOM 1825 C CA . GLY A 1 247 ? -16.725 -12.944 18.426 1.00 62.81 247 GLY A CA 1
ATOM 1826 C C . GLY A 1 247 ? -16.957 -11.443 18.666 1.00 62.81 247 GLY A C 1
ATOM 1827 O O . GLY A 1 247 ? -16.010 -10.704 18.940 1.00 62.81 247 GLY A O 1
ATOM 1828 N N . PRO A 1 248 ? -18.201 -10.960 18.504 1.00 65.62 248 PRO A N 1
ATOM 1829 C CA . PRO A 1 248 ? -18.548 -9.557 18.725 1.00 65.62 248 PRO A CA 1
ATOM 1830 C C . PRO A 1 248 ? -18.251 -9.076 20.165 1.00 65.62 248 PRO A C 1
ATOM 1832 O O . PRO A 1 248 ? -18.223 -9.887 21.091 1.00 65.62 248 PRO A O 1
ATOM 1835 N N . PRO A 1 249 ? -18.111 -7.752 20.385 1.00 74.75 249 PRO A N 1
ATOM 1836 C CA . PRO A 1 249 ? -18.298 -6.676 19.409 1.00 74.75 249 PRO A CA 1
ATOM 1837 C C . PRO A 1 249 ? -17.105 -6.514 18.459 1.00 74.75 249 PRO A C 1
ATOM 1839 O O . PRO A 1 249 ? -15.962 -6.793 18.812 1.00 74.75 249 PRO A O 1
ATOM 1842 N N . LEU A 1 250 ? -17.379 -6.035 17.242 1.00 84.31 250 LEU A N 1
ATOM 1843 C CA . LEU A 1 250 ? -16.321 -5.619 16.320 1.00 84.31 250 LEU A CA 1
ATOM 1844 C C . LEU A 1 250 ? -15.484 -4.492 16.954 1.00 84.31 250 LEU A C 1
ATOM 1846 O O . LEU A 1 250 ? -16.048 -3.666 17.681 1.00 84.31 250 LEU A O 1
ATOM 1850 N N . PRO A 1 251 ? -14.170 -4.419 16.667 1.00 85.38 251 PRO A N 1
ATOM 1851 C CA . PRO A 1 251 ? -13.339 -3.299 17.088 1.00 85.38 251 PRO A CA 1
ATOM 1852 C C . PRO A 1 251 ? -13.958 -1.955 16.690 1.00 85.38 251 PRO A C 1
ATOM 1854 O O . PRO A 1 251 ? -14.431 -1.781 15.564 1.00 85.38 251 PRO A O 1
ATOM 1857 N N . THR A 1 252 ? -13.943 -0.986 17.605 1.00 87.88 252 THR A N 1
ATOM 1858 C CA . THR A 1 252 ? -14.429 0.369 17.323 1.00 87.88 252 THR A CA 1
ATOM 1859 C C . THR A 1 252 ? -13.685 0.954 16.123 1.00 87.88 252 THR A C 1
ATOM 1861 O O . THR A 1 252 ? -12.457 0.983 16.105 1.00 87.88 252 THR A O 1
ATOM 1864 N N . GLY A 1 253 ? -14.433 1.442 15.132 1.00 89.81 253 GLY A N 1
ATOM 1865 C CA . GLY A 1 253 ? -13.873 2.010 13.904 1.00 89.81 253 GLY A CA 1
ATOM 1866 C C . GLY A 1 253 ? -13.692 1.009 12.761 1.00 89.81 253 GLY A C 1
ATOM 1867 O O . GLY A 1 253 ? -13.476 1.449 11.636 1.00 89.81 253 GLY A O 1
ATOM 1868 N N . LEU A 1 254 ? -13.838 -0.302 12.991 1.00 93.25 254 LEU A N 1
ATOM 1869 C CA . LEU A 1 254 ? -13.870 -1.296 11.917 1.00 93.25 254 LEU A CA 1
ATOM 1870 C C . LEU A 1 254 ? -15.287 -1.409 11.340 1.00 93.25 254 LEU A C 1
ATOM 1872 O O . LEU A 1 254 ? -16.218 -1.827 12.029 1.00 93.25 254 LEU A O 1
ATOM 1876 N N . LEU A 1 255 ? -15.458 -1.052 10.066 1.00 94.06 255 LEU A N 1
ATOM 1877 C CA . LEU A 1 255 ? -16.753 -1.082 9.386 1.00 94.06 255 LEU A CA 1
ATOM 1878 C C . LEU A 1 255 ? -16.738 -2.138 8.278 1.00 94.06 255 LEU A C 1
ATOM 1880 O O . LEU A 1 255 ? -15.961 -2.030 7.336 1.00 94.06 255 LEU A O 1
ATOM 1884 N N . LEU A 1 256 ? -17.611 -3.143 8.368 1.00 94.12 256 LEU A N 1
ATOM 1885 C CA . LEU A 1 256 ? -17.636 -4.292 7.453 1.00 94.12 256 LEU A CA 1
ATOM 1886 C C . LEU A 1 256 ? -18.918 -4.332 6.600 1.00 94.12 256 LEU A C 1
ATOM 1888 O O . LEU A 1 256 ? -19.968 -3.880 7.079 1.00 94.12 256 LEU A O 1
ATOM 1892 N N . PRO A 1 257 ? -18.873 -4.905 5.378 1.00 94.19 257 PRO A N 1
ATOM 1893 C CA . PRO A 1 257 ? -20.072 -5.273 4.626 1.00 94.19 257 PRO A CA 1
ATOM 1894 C C . PRO A 1 257 ? -20.942 -6.242 5.439 1.00 94.19 257 PRO A C 1
ATOM 1896 O O . PRO A 1 257 ? -20.366 -7.099 6.113 1.00 94.19 257 PRO A O 1
ATOM 1899 N N . PRO A 1 258 ? -22.288 -6.156 5.383 1.00 90.44 258 PRO A N 1
ATOM 1900 C CA . PRO A 1 258 ? -23.208 -7.043 6.111 1.00 90.44 258 PRO A CA 1
ATOM 1901 C C . PRO A 1 258 ? -22.880 -8.539 5.990 1.00 90.44 258 PRO A C 1
ATOM 1903 O O . PRO A 1 258 ? -22.960 -9.273 6.971 1.00 90.44 258 PRO A O 1
ATOM 1906 N N . GLU A 1 259 ? -22.454 -8.977 4.809 1.00 90.62 259 GLU A N 1
ATOM 1907 C CA . GLU A 1 259 ? -22.074 -10.354 4.488 1.00 90.62 259 GLU A CA 1
ATOM 1908 C C . GLU A 1 259 ? -20.807 -10.854 5.201 1.00 90.62 259 GLU A C 1
ATOM 1910 O O . GLU A 1 259 ? -20.567 -12.059 5.232 1.00 90.62 259 GLU A O 1
ATOM 1915 N N . TRP A 1 260 ? -19.990 -9.957 5.760 1.00 90.75 260 TRP A N 1
ATOM 1916 C CA . TRP A 1 260 ? -18.766 -10.296 6.497 1.00 90.75 260 TRP A CA 1
ATOM 1917 C C . TRP A 1 260 ? -18.944 -10.197 8.015 1.00 90.75 260 TRP A C 1
ATOM 1919 O O . TRP A 1 260 ? -17.985 -10.402 8.761 1.00 90.75 260 TRP A O 1
ATOM 1929 N N . HIS A 1 261 ? -20.149 -9.873 8.496 1.00 86.69 261 HIS A N 1
ATOM 1930 C CA . HIS A 1 261 ? -20.414 -9.879 9.933 1.00 86.69 261 HIS A CA 1
ATOM 1931 C C . HIS A 1 261 ? -20.403 -11.316 10.461 1.00 86.69 261 HIS A C 1
ATOM 1933 O O . HIS A 1 261 ? -20.886 -12.226 9.781 1.00 86.69 261 HIS A O 1
ATOM 1939 N N . PRO A 1 262 ? -19.900 -11.536 11.687 1.00 76.12 262 PRO A N 1
ATOM 1940 C CA . PRO A 1 262 ? -20.007 -12.833 12.338 1.00 76.12 262 PRO A CA 1
ATOM 1941 C C . PRO A 1 262 ? -21.474 -13.230 12.418 1.00 76.12 262 PRO A C 1
ATOM 1943 O O . PRO A 1 262 ? -22.310 -12.449 12.879 1.00 76.12 262 PRO A O 1
ATOM 1946 N N . THR A 1 263 ? -21.800 -14.441 11.984 1.00 70.19 263 THR A N 1
ATOM 1947 C CA . THR A 1 263 ? -23.129 -14.988 12.236 1.00 70.19 263 THR A CA 1
ATOM 1948 C C . THR A 1 263 ? -23.243 -15.206 13.743 1.00 70.19 263 THR A C 1
ATOM 1950 O O . THR A 1 263 ? -22.386 -15.865 14.329 1.00 70.19 263 THR A O 1
ATOM 1953 N N . ALA A 1 264 ? -24.241 -14.599 14.390 1.00 60.62 264 ALA A N 1
ATOM 1954 C CA . ALA A 1 264 ? -24.495 -14.850 15.804 1.00 60.62 264 ALA A CA 1
ATOM 1955 C C . ALA A 1 264 ? -24.863 -16.334 15.974 1.00 60.62 264 ALA A C 1
ATOM 1957 O O . ALA A 1 264 ? -25.855 -16.780 15.395 1.00 60.62 264 ALA A O 1
ATOM 1958 N N . SER A 1 265 ? -24.026 -17.079 16.701 1.00 53.19 265 SER A N 1
ATOM 1959 C CA . SER A 1 265 ? -24.300 -18.458 17.129 1.00 53.19 265 SER A CA 1
ATOM 1960 C C . SER A 1 265 ? -25.258 -18.491 18.311 1.00 53.19 265 SER A C 1
ATOM 1962 O O . SER A 1 265 ? -25.137 -17.598 19.182 1.00 53.19 265 SER A O 1
#

Foldseek 3Di:
DDDDYDDDDDDDDDDDDDDDDDDDDDDDDDDDDDDDDDDDDDDDDDDDDDDDDDDPPPPDDPLQPQQDPVSPLVSLVVLLVLQQPDQDDPVNFDPPPPPSVVVNVVSLVVNQVSLVVLLVLQQDPPPDSSHPAQYEHANALGEPQDHENDNGENAHYEYECHQYEDQHAYEPDQYERYLYEAENANYEYAYAYECAQYEDELYEADDANYEHNHPHYEHANYYHYNEAHACQRYDDDAHYRQAPPVADDHPPRYHHHPVNHDDDD